Protein AF-A0A3N5KPA6-F1 (afdb_monomer)

Structure (mmCIF, N/CA/C/O backbone):
data_AF-A0A3N5KPA6-F1
#
_entry.id   AF-A0A3N5KPA6-F1
#
loop_
_atom_site.group_PDB
_atom_site.id
_atom_site.type_symbol
_atom_site.label_atom_id
_atom_site.label_alt_id
_atom_site.label_comp_id
_atom_site.label_asym_id
_atom_site.label_entity_id
_atom_site.label_seq_id
_atom_site.pdbx_PDB_ins_code
_atom_site.Cartn_x
_atom_site.Cartn_y
_atom_site.Cartn_z
_atom_site.occupancy
_atom_site.B_iso_or_equiv
_atom_site.auth_seq_id
_atom_site.auth_comp_id
_atom_site.auth_asym_id
_atom_site.auth_atom_id
_atom_site.pdbx_PDB_model_num
ATOM 1 N N . MET A 1 1 ? -0.197 -20.173 15.811 1.00 32.97 1 MET A N 1
ATOM 2 C CA . MET A 1 1 ? 0.545 -21.213 15.070 1.00 32.97 1 MET A CA 1
ATOM 3 C C . MET A 1 1 ? -0.010 -21.306 13.655 1.00 32.97 1 MET A C 1
ATOM 5 O O . MET A 1 1 ? -0.938 -22.062 13.409 1.00 32.97 1 MET A O 1
ATOM 9 N N . LEU A 1 2 ? 0.507 -20.471 12.752 1.00 34.31 2 LEU A N 1
ATOM 10 C CA . LEU A 1 2 ? 0.428 -20.675 11.304 1.00 34.31 2 LEU A CA 1
ATOM 11 C C . LEU A 1 2 ? 1.789 -21.247 10.889 1.00 34.31 2 LEU A C 1
ATOM 13 O O . LEU A 1 2 ? 2.631 -20.549 10.347 1.00 34.31 2 LEU A O 1
ATOM 17 N N . THR A 1 3 ? 2.061 -22.491 11.279 1.00 39.81 3 THR A N 1
ATOM 18 C CA . THR A 1 3 ? 3.267 -23.215 10.860 1.00 39.81 3 THR A CA 1
ATOM 19 C C . THR A 1 3 ? 2.900 -24.098 9.682 1.00 39.81 3 THR A C 1
ATOM 21 O O . THR A 1 3 ? 2.724 -25.297 9.833 1.00 39.81 3 THR A O 1
ATOM 24 N N . ASP A 1 4 ? 2.719 -23.443 8.545 1.00 43.84 4 ASP A N 1
ATOM 25 C CA . ASP A 1 4 ? 2.934 -23.967 7.203 1.00 43.84 4 ASP A CA 1
ATOM 26 C C . ASP A 1 4 ? 3.326 -22.725 6.408 1.00 43.84 4 ASP A C 1
ATOM 28 O O . ASP A 1 4 ? 2.516 -21.810 6.247 1.00 43.84 4 ASP A O 1
ATOM 32 N N . THR A 1 5 ? 4.599 -22.627 6.028 1.00 47.62 5 THR A N 1
ATOM 33 C CA . THR A 1 5 ? 5.135 -21.497 5.266 1.00 47.62 5 THR A CA 1
ATOM 34 C C . THR A 1 5 ? 4.236 -21.262 4.059 1.00 47.62 5 THR A C 1
ATOM 36 O O . THR A 1 5 ? 4.123 -22.119 3.179 1.00 47.62 5 THR A O 1
ATOM 39 N N . VAL A 1 6 ? 3.537 -20.123 4.028 1.00 53.69 6 VAL A N 1
ATOM 40 C CA . VAL A 1 6 ? 2.698 -19.775 2.882 1.00 53.69 6 VAL A CA 1
ATOM 41 C C . VAL A 1 6 ? 3.636 -19.600 1.700 1.00 53.69 6 VAL A C 1
ATOM 43 O O . VAL A 1 6 ? 4.321 -18.592 1.562 1.00 53.69 6 VAL A O 1
ATOM 46 N N . LYS A 1 7 ? 3.709 -20.629 0.857 1.00 64.12 7 LYS A N 1
ATOM 47 C CA . LYS A 1 7 ? 4.562 -20.617 -0.320 1.00 64.12 7 LYS A CA 1
ATOM 48 C C . LYS A 1 7 ? 3.899 -19.718 -1.354 1.00 64.12 7 LYS A C 1
ATOM 50 O O . LYS A 1 7 ? 2.965 -20.129 -2.044 1.00 64.12 7 LYS A O 1
ATOM 55 N N . TYR A 1 8 ? 4.336 -18.466 -1.417 1.00 73.81 8 TYR A N 1
ATOM 56 C CA . TYR A 1 8 ? 3.967 -17.585 -2.514 1.00 73.81 8 TYR A CA 1
ATOM 57 C C . TYR A 1 8 ? 4.436 -18.202 -3.831 1.00 73.81 8 TYR A C 1
ATOM 59 O O . TYR A 1 8 ? 5.482 -18.849 -3.898 1.00 73.81 8 TYR A O 1
ATOM 67 N N . ILE A 1 9 ? 3.656 -17.991 -4.886 1.00 83.62 9 ILE A N 1
ATOM 68 C CA . ILE A 1 9 ? 4.155 -18.154 -6.247 1.00 83.62 9 ILE A CA 1
ATOM 69 C C . ILE A 1 9 ? 4.666 -16.768 -6.651 1.00 83.62 9 ILE A C 1
ATOM 71 O O . ILE A 1 9 ? 3.843 -15.850 -6.727 1.00 83.62 9 ILE A O 1
ATOM 75 N N . PRO A 1 10 ? 5.982 -16.584 -6.863 1.00 89.88 10 PRO A N 1
ATOM 76 C CA . PRO A 1 10 ? 6.519 -15.310 -7.316 1.00 89.88 10 PRO A CA 1
ATOM 77 C C . PRO A 1 10 ? 5.870 -14.908 -8.633 1.00 89.88 10 PRO A C 1
ATOM 79 O O . PRO A 1 10 ? 5.703 -15.720 -9.547 1.00 89.88 10 PRO A O 1
ATOM 82 N N . VAL A 1 11 ? 5.474 -13.645 -8.719 1.00 92.19 11 VAL A N 1
ATOM 83 C CA . VAL A 1 11 ? 4.775 -13.097 -9.878 1.00 92.19 11 VAL A CA 1
ATOM 84 C C . VAL A 1 11 ? 5.442 -11.809 -10.330 1.00 92.19 11 VAL A C 1
ATOM 86 O O . VAL A 1 11 ? 5.868 -10.998 -9.516 1.00 92.19 11 VAL A O 1
ATOM 89 N N . ILE A 1 12 ? 5.505 -11.599 -11.642 1.00 93.44 12 ILE A N 1
ATOM 90 C CA . ILE A 1 12 ? 6.045 -10.375 -12.246 1.00 93.44 12 ILE A CA 1
ATOM 91 C C . ILE A 1 12 ? 4.885 -9.418 -12.540 1.00 93.44 12 ILE A C 1
ATOM 93 O O . ILE A 1 12 ? 3.888 -9.834 -13.134 1.00 93.44 12 ILE A O 1
ATOM 97 N N . GLY A 1 13 ? 4.966 -8.171 -12.082 1.00 94.38 13 GLY A N 1
ATOM 98 C CA . GLY A 1 13 ? 4.002 -7.122 -12.429 1.00 94.38 13 GLY A CA 1
ATOM 99 C C . GLY A 1 13 ? 4.424 -6.325 -13.657 1.00 94.38 13 GLY A C 1
ATOM 100 O O . GLY A 1 13 ? 5.548 -6.456 -14.135 1.00 94.38 13 GLY A O 1
ATOM 101 N N . GLU A 1 14 ? 3.521 -5.479 -14.149 1.00 94.62 14 GLU A N 1
ATOM 102 C CA . GLU A 1 14 ? 3.785 -4.632 -15.321 1.00 94.62 14 GLU A CA 1
ATOM 103 C C . GLU A 1 14 ? 4.872 -3.584 -15.047 1.00 94.62 14 GLU A C 1
ATOM 105 O O . GLU A 1 14 ? 5.686 -3.279 -15.914 1.00 94.62 14 GLU A O 1
ATOM 110 N N . THR A 1 15 ? 4.899 -3.022 -13.834 1.00 93.69 15 THR A N 1
ATOM 111 C CA . THR A 1 15 ? 5.893 -1.998 -13.466 1.00 93.69 15 THR A CA 1
ATOM 112 C C . THR A 1 15 ? 6.735 -2.370 -12.262 1.00 93.69 15 THR A C 1
ATOM 114 O O . THR A 1 15 ? 7.856 -1.882 -12.156 1.00 93.69 15 THR A O 1
ATOM 117 N N . TYR A 1 16 ? 6.237 -3.228 -11.371 1.00 96.31 16 TYR A N 1
ATOM 118 C CA . TYR A 1 16 ? 7.004 -3.673 -10.216 1.00 96.31 16 TYR A CA 1
ATOM 119 C C . TYR A 1 16 ? 6.667 -5.107 -9.808 1.00 96.31 16 TYR A C 1
ATOM 121 O O . TYR A 1 16 ? 5.566 -5.614 -10.038 1.00 96.31 16 TYR A O 1
ATOM 129 N N . THR A 1 17 ? 7.627 -5.738 -9.146 1.00 95.88 17 THR A N 1
ATOM 130 C CA . THR A 1 17 ? 7.459 -6.980 -8.400 1.00 95.88 17 THR A CA 1
ATOM 131 C C . THR A 1 17 ? 8.282 -6.900 -7.125 1.00 95.88 17 THR A C 1
ATOM 133 O O . THR A 1 17 ? 9.488 -6.686 -7.175 1.00 95.88 17 THR A O 1
ATOM 136 N N . LEU A 1 18 ? 7.639 -7.076 -5.972 1.00 96.00 18 LEU A N 1
ATOM 137 C CA . LEU A 1 18 ? 8.319 -7.049 -4.674 1.00 96.00 18 LEU A CA 1
ATOM 138 C C . LEU A 1 18 ? 9.178 -8.299 -4.433 1.00 96.00 18 LEU A C 1
ATOM 140 O O . LEU A 1 18 ? 9.935 -8.347 -3.471 1.00 96.00 18 LEU A O 1
ATOM 144 N N . PHE A 1 19 ? 9.082 -9.306 -5.305 1.00 94.50 19 PHE A N 1
ATOM 145 C CA . PHE A 1 19 ? 9.926 -10.497 -5.247 1.00 94.50 19 PHE A CA 1
ATOM 146 C C . PHE A 1 19 ? 11.341 -10.241 -5.790 1.00 94.50 19 PHE A C 1
ATOM 148 O O . PHE A 1 19 ? 12.275 -10.932 -5.389 1.00 94.50 19 PHE A O 1
ATOM 155 N N . GLY A 1 20 ? 11.516 -9.265 -6.693 1.00 91.06 20 GLY A N 1
ATOM 156 C CA . GLY A 1 20 ? 12.776 -9.084 -7.423 1.00 91.06 20 GLY A CA 1
ATOM 157 C C . GLY A 1 20 ? 13.184 -10.387 -8.122 1.00 91.06 20 GLY A C 1
ATOM 158 O O . GLY A 1 20 ? 12.359 -11.006 -8.794 1.00 91.06 20 GLY A O 1
ATOM 159 N N . ASP A 1 21 ? 14.420 -10.835 -7.887 1.00 87.69 21 ASP A N 1
ATOM 160 C CA . ASP A 1 21 ? 14.950 -12.124 -8.368 1.00 87.69 21 ASP A CA 1
ATOM 161 C C . ASP A 1 21 ? 14.787 -13.278 -7.348 1.00 87.69 21 ASP A C 1
ATOM 163 O O . ASP A 1 21 ? 15.352 -14.360 -7.514 1.00 87.69 21 ASP A O 1
ATOM 167 N N . SER A 1 22 ? 14.036 -13.057 -6.263 1.00 89.69 22 SER A N 1
ATOM 168 C CA . SER A 1 22 ? 13.840 -14.006 -5.162 1.00 89.69 22 SER A CA 1
ATOM 169 C C . SER A 1 22 ? 12.484 -14.721 -5.229 1.00 89.69 22 SER A C 1
ATOM 171 O O . SER A 1 22 ? 11.589 -14.384 -6.003 1.00 89.69 22 SER A O 1
ATOM 173 N N . VAL A 1 23 ? 12.312 -15.722 -4.363 1.00 89.12 23 VAL A N 1
ATOM 174 C CA . VAL A 1 23 ? 11.020 -16.380 -4.106 1.00 89.12 23 VAL A CA 1
ATOM 175 C C . VAL A 1 23 ? 10.226 -15.736 -2.963 1.00 89.12 23 VAL A C 1
ATOM 177 O O . VAL A 1 23 ? 9.081 -16.118 -2.726 1.00 89.12 23 VAL A O 1
ATOM 180 N N . SER A 1 24 ? 10.829 -14.775 -2.258 1.00 91.56 24 SER A N 1
ATOM 181 C CA . SER A 1 24 ? 10.253 -14.067 -1.110 1.00 91.56 24 SER A CA 1
ATOM 182 C C . SER A 1 24 ? 10.362 -12.550 -1.281 1.00 91.56 24 SER A C 1
ATOM 184 O O . SER A 1 24 ? 11.288 -12.055 -1.923 1.00 91.56 24 SER A O 1
ATOM 186 N N . THR A 1 25 ? 9.431 -11.826 -0.665 1.00 94.75 25 THR A N 1
ATOM 187 C CA . THR A 1 25 ? 9.396 -10.361 -0.547 1.00 94.75 25 THR A CA 1
ATOM 188 C C . THR A 1 25 ? 10.261 -9.825 0.600 1.00 94.75 25 THR A C 1
ATOM 190 O O . THR A 1 25 ? 10.409 -8.612 0.736 1.00 94.75 25 THR A O 1
ATOM 193 N N . ASP A 1 26 ? 10.888 -10.697 1.397 1.00 93.62 26 ASP A N 1
ATOM 194 C CA . ASP A 1 26 ? 11.666 -10.310 2.586 1.00 93.62 26 ASP A CA 1
ATOM 195 C C . ASP A 1 26 ? 12.781 -9.311 2.294 1.00 93.62 26 ASP A C 1
ATOM 197 O O . ASP A 1 26 ? 12.982 -8.369 3.056 1.00 93.62 26 ASP A O 1
ATOM 201 N N . ASN A 1 27 ? 13.513 -9.506 1.194 1.00 93.75 27 ASN A N 1
ATOM 202 C CA . ASN A 1 27 ? 14.610 -8.609 0.836 1.00 93.75 27 ASN A CA 1
ATOM 203 C C . ASN A 1 27 ? 14.091 -7.199 0.552 1.00 93.75 27 ASN A C 1
ATOM 205 O O . ASN A 1 27 ? 14.693 -6.236 1.010 1.00 93.75 27 ASN A O 1
ATOM 209 N N . TYR A 1 28 ? 12.946 -7.085 -0.128 1.00 95.75 28 TYR A N 1
ATOM 210 C CA . TYR A 1 28 ? 12.327 -5.793 -0.396 1.00 95.75 28 TYR A CA 1
ATOM 211 C C . TYR A 1 28 ? 11.977 -5.064 0.902 1.00 95.75 28 TYR A C 1
ATOM 213 O O . TYR A 1 28 ? 12.367 -3.915 1.099 1.00 95.75 28 TYR A O 1
ATOM 221 N N . TYR A 1 29 ? 11.265 -5.744 1.805 1.00 96.31 29 TYR A N 1
ATOM 222 C CA . TYR A 1 29 ? 10.840 -5.140 3.064 1.00 96.31 29 TYR A CA 1
ATOM 223 C C . TYR A 1 29 ? 12.005 -4.868 4.018 1.00 96.31 29 TYR A C 1
ATOM 225 O O . TYR A 1 29 ? 11.944 -3.880 4.741 1.00 96.31 29 TYR A O 1
ATOM 233 N N . ARG A 1 30 ? 13.074 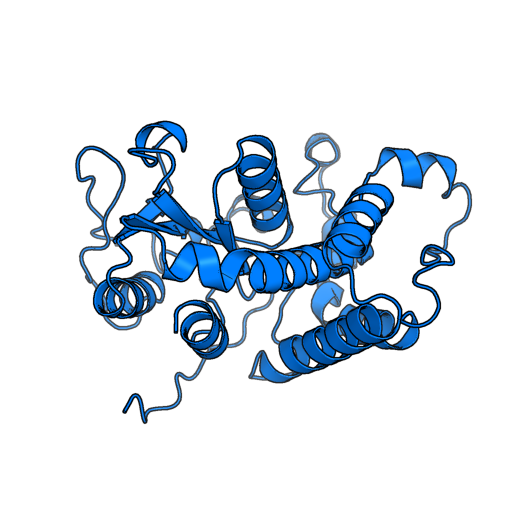-5.676 4.000 1.00 95.38 30 ARG A N 1
ATOM 234 C CA . ARG A 1 30 ? 14.294 -5.410 4.777 1.00 95.38 30 ARG A CA 1
ATOM 235 C C . ARG A 1 30 ? 14.973 -4.126 4.306 1.00 95.38 30 ARG A C 1
ATOM 237 O O . ARG A 1 30 ? 15.115 -3.212 5.106 1.00 95.38 30 ARG A O 1
ATOM 244 N N . THR A 1 31 ? 15.283 -4.014 3.012 1.00 95.19 31 THR A N 1
ATOM 245 C CA . THR A 1 31 ? 15.889 -2.795 2.448 1.00 95.19 31 THR A CA 1
ATOM 246 C C . THR A 1 31 ? 15.003 -1.572 2.703 1.00 95.19 31 THR A C 1
ATOM 248 O O . THR A 1 31 ? 15.490 -0.507 3.068 1.00 95.19 31 THR A O 1
ATOM 251 N N . LEU A 1 32 ? 13.679 -1.716 2.573 1.00 96.12 32 LEU A N 1
ATOM 252 C CA . LEU A 1 32 ? 12.738 -0.634 2.862 1.00 96.12 32 LEU A CA 1
ATOM 253 C C . LEU A 1 32 ? 12.779 -0.195 4.337 1.00 96.12 32 LEU A C 1
ATOM 255 O O . LEU A 1 32 ? 12.757 1.003 4.615 1.00 96.12 32 LEU A O 1
ATOM 259 N N . GLN A 1 33 ? 12.856 -1.145 5.273 1.00 95.69 33 GLN A N 1
ATOM 260 C CA . GLN A 1 33 ? 12.981 -0.870 6.707 1.00 95.69 33 GLN A CA 1
ATOM 261 C C . GLN A 1 33 ? 14.312 -0.198 7.045 1.00 95.69 33 GLN A C 1
ATOM 263 O O . GLN A 1 33 ? 14.314 0.757 7.818 1.00 95.69 33 GLN A O 1
ATOM 268 N N . ASP A 1 34 ? 15.411 -0.633 6.430 1.00 95.44 34 ASP A N 1
ATOM 269 C CA . ASP A 1 34 ? 16.729 -0.023 6.617 1.00 95.44 34 ASP A CA 1
ATOM 270 C C . ASP A 1 34 ? 16.708 1.456 6.193 1.00 95.44 34 ASP A C 1
ATOM 272 O O . ASP A 1 34 ? 17.140 2.326 6.951 1.00 95.44 34 ASP A O 1
ATOM 276 N N . ILE A 1 35 ? 16.088 1.775 5.049 1.00 95.00 35 ILE A N 1
ATOM 277 C CA . ILE A 1 35 ? 15.911 3.168 4.605 1.00 95.00 35 ILE A CA 1
ATOM 278 C C . ILE A 1 35 ? 15.059 3.962 5.598 1.00 95.00 35 ILE A C 1
ATOM 280 O O . ILE A 1 35 ? 15.400 5.093 5.940 1.00 95.00 35 ILE A O 1
ATOM 284 N N . VAL A 1 36 ? 13.946 3.400 6.073 1.00 95.75 36 VAL A N 1
ATOM 285 C CA . VAL A 1 36 ? 13.077 4.081 7.044 1.00 95.75 36 VAL A CA 1
ATOM 286 C C . VAL A 1 36 ? 13.821 4.372 8.351 1.00 95.75 36 VAL A C 1
ATOM 288 O O . VAL A 1 36 ? 13.675 5.468 8.893 1.00 95.75 36 VAL A O 1
ATOM 291 N N . LEU A 1 37 ? 14.660 3.450 8.831 1.00 95.44 37 LEU A N 1
ATOM 292 C CA . LEU A 1 37 ? 15.508 3.674 10.004 1.00 95.44 37 LEU A CA 1
ATOM 293 C C . LEU A 1 37 ? 16.518 4.801 9.765 1.00 95.44 37 LEU A C 1
ATOM 295 O O . LEU A 1 37 ? 16.683 5.658 10.632 1.00 95.44 37 LEU A O 1
ATOM 299 N N . LEU A 1 38 ? 17.154 4.844 8.591 1.00 94.69 38 LEU A N 1
ATOM 300 C CA . LEU A 1 38 ? 18.058 5.934 8.214 1.00 94.69 38 LEU A CA 1
ATOM 301 C C . LEU A 1 38 ? 17.336 7.291 8.207 1.00 94.69 38 LEU A C 1
ATOM 303 O O . LEU A 1 38 ? 17.851 8.253 8.773 1.00 94.69 38 LEU A O 1
ATOM 307 N N . LEU A 1 39 ? 16.123 7.358 7.648 1.00 93.38 39 LEU A N 1
ATOM 308 C CA . LEU A 1 39 ? 15.296 8.571 7.667 1.00 93.38 39 LEU A CA 1
ATOM 309 C C . LEU A 1 39 ? 14.972 9.022 9.094 1.00 93.38 39 LEU A C 1
ATOM 311 O O . LEU A 1 39 ? 15.137 10.193 9.430 1.00 93.38 39 LEU A O 1
ATOM 315 N N . MET A 1 40 ? 14.527 8.100 9.947 1.00 92.94 40 MET A N 1
ATOM 316 C CA . MET A 1 40 ? 14.167 8.413 11.332 1.00 92.94 40 MET A CA 1
ATOM 317 C C . MET A 1 40 ? 15.378 8.819 12.186 1.00 92.94 40 MET A C 1
ATOM 319 O O . MET A 1 40 ? 15.221 9.617 13.108 1.00 92.94 40 MET A O 1
ATOM 323 N N . ASN A 1 41 ? 16.571 8.300 11.879 1.00 93.50 41 ASN A N 1
ATOM 324 C CA . ASN A 1 41 ? 17.817 8.697 12.537 1.00 93.50 41 ASN A CA 1
ATOM 325 C C . ASN A 1 41 ? 18.283 10.097 12.113 1.00 93.50 41 ASN A C 1
ATOM 327 O O . ASN A 1 41 ? 18.805 10.831 12.950 1.00 93.50 41 ASN A O 1
ATOM 331 N N . ASP A 1 42 ? 18.101 10.466 10.841 1.00 90.94 42 ASP A N 1
ATOM 332 C CA . ASP A 1 42 ? 18.400 11.811 10.332 1.00 90.94 42 ASP A CA 1
ATOM 333 C C . ASP A 1 42 ? 17.454 12.862 10.931 1.00 90.94 42 ASP A C 1
ATOM 335 O O . ASP A 1 42 ? 17.886 13.880 11.476 1.00 90.94 42 ASP A O 1
ATOM 339 N N . ASN A 1 43 ? 16.149 12.580 10.904 1.00 91.38 43 ASN A N 1
ATOM 340 C CA . ASN A 1 43 ? 15.144 13.414 11.545 1.00 91.38 43 ASN A CA 1
ATOM 341 C C . ASN A 1 43 ? 14.012 12.548 12.127 1.00 91.38 43 ASN A C 1
ATOM 343 O O . ASN A 1 43 ? 13.292 11.897 11.365 1.00 91.38 43 ASN A O 1
ATOM 347 N N . PRO A 1 44 ? 13.793 12.562 13.456 1.00 93.56 44 PRO A N 1
ATOM 348 C CA . PRO A 1 44 ? 12.764 11.741 14.090 1.00 93.56 44 PRO A CA 1
ATOM 349 C C . PRO A 1 44 ? 11.328 12.218 13.804 1.00 93.56 44 PRO A C 1
ATOM 351 O O . PRO A 1 44 ? 10.378 11.489 14.095 1.00 93.56 44 PRO A O 1
ATOM 354 N N . ASP A 1 45 ? 11.128 13.416 13.238 1.00 94.94 45 ASP A N 1
ATOM 355 C CA . ASP A 1 45 ? 9.805 13.889 12.823 1.00 94.94 45 ASP A CA 1
ATOM 356 C C . ASP A 1 45 ? 9.333 13.161 11.550 1.00 94.94 45 ASP A C 1
ATOM 358 O O . ASP A 1 45 ? 9.605 13.556 10.414 1.00 94.94 45 ASP A O 1
ATOM 362 N N . ILE A 1 46 ? 8.545 12.101 11.737 1.00 95.19 46 ILE A N 1
ATOM 363 C CA . ILE A 1 46 ? 7.930 11.327 10.647 1.00 95.19 46 ILE A CA 1
ATOM 364 C C . ILE A 1 46 ? 7.103 12.224 9.708 1.00 95.19 46 ILE A C 1
ATOM 366 O O . ILE A 1 46 ? 7.082 12.014 8.490 1.00 95.19 46 ILE A O 1
ATOM 370 N N . MET A 1 47 ? 6.436 13.255 10.238 1.00 95.19 47 MET A N 1
ATOM 371 C CA . MET A 1 47 ? 5.605 14.150 9.433 1.00 95.19 47 MET A CA 1
ATOM 372 C C . MET A 1 47 ? 6.435 15.053 8.524 1.00 95.19 47 MET A C 1
ATOM 374 O O . MET A 1 47 ? 5.963 15.399 7.434 1.00 95.19 47 MET A O 1
ATOM 378 N N . TYR A 1 48 ? 7.652 15.421 8.930 1.00 93.62 48 TYR A N 1
ATOM 379 C CA . TYR A 1 48 ? 8.607 16.115 8.066 1.00 93.62 48 TYR A CA 1
ATOM 380 C C . TYR A 1 48 ? 8.922 15.264 6.828 1.00 93.62 48 TYR A C 1
ATOM 382 O O . TYR A 1 48 ? 8.711 15.718 5.697 1.00 93.62 48 TYR A O 1
ATOM 390 N N . HIS A 1 49 ? 9.285 13.992 7.027 1.00 93.44 49 HIS A N 1
ATOM 391 C CA . HIS A 1 49 ? 9.591 13.069 5.929 1.00 93.44 49 HIS A CA 1
ATOM 392 C C . HIS A 1 49 ? 8.400 12.833 5.006 1.00 93.44 49 HIS A C 1
ATOM 394 O O . HIS A 1 49 ? 8.524 12.965 3.790 1.00 93.44 49 HIS A O 1
ATOM 400 N N . ILE A 1 50 ? 7.211 12.568 5.558 1.00 94.94 50 ILE A N 1
ATOM 401 C CA . ILE A 1 50 ? 5.992 12.384 4.755 1.00 94.94 50 ILE A CA 1
ATOM 402 C C . ILE A 1 50 ? 5.719 13.620 3.883 1.00 94.94 50 ILE A C 1
ATOM 404 O O . ILE A 1 50 ? 5.407 13.489 2.694 1.00 9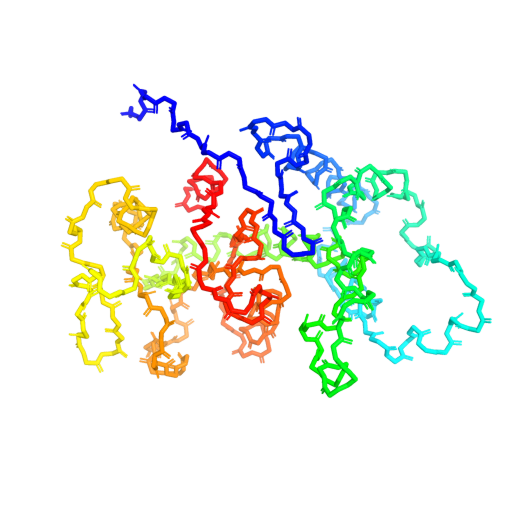4.94 50 ILE A O 1
ATOM 408 N N . LYS A 1 51 ? 5.838 14.837 4.431 1.00 92.81 51 LYS A N 1
ATOM 409 C CA . LYS A 1 51 ? 5.607 16.080 3.670 1.00 92.81 51 LYS A CA 1
ATOM 410 C C . LYS A 1 51 ? 6.611 16.247 2.529 1.00 92.81 51 LYS A C 1
ATOM 412 O O . LYS A 1 51 ? 6.199 16.593 1.417 1.00 92.81 51 LYS A O 1
ATOM 417 N N . ASN A 1 52 ? 7.884 15.962 2.776 1.00 89.44 52 ASN A N 1
ATOM 418 C CA . ASN A 1 52 ? 8.940 16.070 1.775 1.00 89.44 52 ASN A CA 1
ATOM 419 C C . ASN A 1 52 ? 8.811 15.003 0.677 1.00 89.44 52 ASN A C 1
ATOM 421 O O . ASN A 1 52 ? 8.777 15.348 -0.507 1.00 89.44 52 ASN A O 1
ATOM 425 N N . LEU A 1 53 ? 8.587 13.732 1.023 1.00 91.25 53 LEU A N 1
ATOM 426 C CA . LEU A 1 53 ? 8.305 12.667 0.046 1.00 91.25 53 LEU A CA 1
ATOM 427 C C . LEU A 1 53 ? 7.109 13.024 -0.855 1.00 91.25 53 LEU A C 1
ATOM 429 O O . LEU A 1 53 ? 7.132 12.846 -2.081 1.00 91.25 53 LEU A O 1
ATOM 433 N N . ARG A 1 54 ? 6.057 13.614 -0.275 1.00 91.88 54 ARG A N 1
ATOM 434 C CA . ARG A 1 54 ? 4.889 14.106 -1.023 1.00 91.88 54 ARG A CA 1
ATOM 435 C C . ARG A 1 54 ? 5.204 15.276 -1.943 1.00 91.88 54 ARG A C 1
ATOM 437 O O . ARG A 1 54 ? 4.574 15.387 -2.996 1.00 91.88 54 ARG A O 1
ATOM 444 N N . LEU A 1 55 ? 6.122 16.156 -1.559 1.00 87.38 55 LEU A N 1
ATOM 445 C CA . LEU A 1 55 ? 6.567 17.271 -2.388 1.00 87.38 55 LEU A CA 1
ATOM 446 C C . LEU A 1 55 ? 7.356 16.761 -3.601 1.00 87.38 55 LEU A C 1
ATOM 448 O O . LEU A 1 55 ? 7.023 17.113 -4.735 1.00 87.38 55 LEU A O 1
ATOM 452 N N . HIS A 1 56 ? 8.324 15.874 -3.371 1.00 83.44 56 HIS A N 1
ATOM 453 C CA . HIS A 1 56 ? 9.245 15.375 -4.396 1.00 83.44 56 HIS A CA 1
ATOM 454 C C . HIS A 1 56 ? 8.638 14.330 -5.336 1.00 83.44 56 HIS A C 1
ATOM 456 O O . HIS A 1 56 ? 9.084 14.166 -6.469 1.00 83.44 56 HIS A O 1
ATOM 462 N N . SER A 1 57 ? 7.550 13.682 -4.930 1.00 85.56 57 SER A N 1
ATOM 463 C CA . SER A 1 57 ? 6.799 12.772 -5.800 1.00 85.56 57 SER A CA 1
ATOM 464 C C . SER A 1 57 ? 5.813 13.473 -6.755 1.00 85.56 57 SER A C 1
ATOM 466 O O . SER A 1 57 ? 5.121 12.787 -7.511 1.00 85.56 57 SER A O 1
ATOM 468 N N . LYS A 1 58 ? 5.715 14.816 -6.772 1.00 80.88 58 LYS A N 1
ATOM 469 C CA . LYS A 1 58 ? 4.844 15.563 -7.708 1.00 80.88 58 LYS A CA 1
ATOM 470 C C . LYS A 1 58 ? 5.488 15.731 -9.088 1.00 80.88 58 LYS A C 1
ATOM 472 O O . LYS A 1 58 ? 6.540 16.345 -9.225 1.00 80.88 58 LYS A O 1
ATOM 477 N N . ALA A 1 59 ? 4.769 15.339 -10.140 1.00 65.00 59 ALA A N 1
ATOM 478 C CA . ALA A 1 59 ? 5.234 15.439 -11.528 1.00 65.00 59 ALA A CA 1
ATOM 479 C C . ALA A 1 59 ? 5.576 16.874 -12.008 1.00 65.00 59 ALA A C 1
ATOM 481 O O . ALA A 1 59 ? 6.404 17.041 -12.900 1.00 65.00 59 ALA A O 1
ATOM 482 N N . SER A 1 60 ? 4.965 17.927 -11.447 1.00 60.59 60 SER A N 1
ATOM 483 C CA . SER A 1 60 ? 5.236 19.325 -11.839 1.00 60.59 60 SER A CA 1
ATOM 484 C C . SER A 1 60 ? 6.555 19.875 -11.289 1.00 60.59 60 SER A C 1
ATOM 486 O O . SER A 1 60 ? 7.217 20.651 -11.975 1.00 60.59 60 SER A O 1
ATOM 488 N N . PHE A 1 61 ? 6.954 19.451 -10.088 1.00 54.25 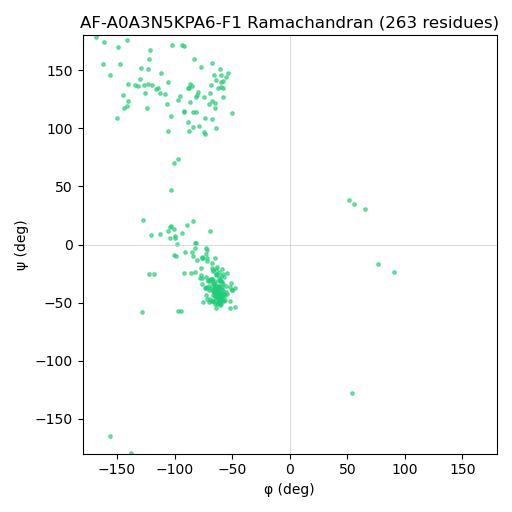61 PHE A N 1
ATOM 489 C CA . PHE A 1 61 ? 8.276 19.744 -9.528 1.00 54.25 61 PHE A CA 1
ATOM 490 C C . PHE A 1 61 ? 9.371 19.130 -10.416 1.00 54.25 61 PHE A C 1
ATOM 492 O O . PHE A 1 61 ? 10.370 19.762 -10.743 1.00 54.25 61 PHE A O 1
ATOM 499 N N . ILE A 1 62 ? 9.084 17.935 -10.927 1.00 52.50 62 ILE A N 1
ATOM 500 C CA . ILE A 1 62 ? 9.960 17.133 -11.778 1.00 52.50 62 ILE A CA 1
ATOM 501 C C . ILE A 1 62 ? 10.084 17.749 -13.182 1.00 52.50 62 ILE A C 1
ATOM 503 O O . ILE A 1 62 ? 11.189 17.966 -13.656 1.00 52.50 62 ILE A O 1
ATOM 507 N N . ARG A 1 63 ? 8.998 18.163 -13.852 1.00 52.12 63 ARG A N 1
ATOM 508 C CA . ARG A 1 63 ? 9.118 18.808 -15.185 1.00 52.12 63 ARG A CA 1
ATOM 509 C C . ARG A 1 63 ? 10.001 20.065 -15.194 1.00 52.12 63 ARG A C 1
ATOM 511 O O . ARG A 1 63 ? 10.600 20.356 -16.222 1.00 52.12 63 ARG A O 1
ATOM 518 N N . LYS A 1 64 ? 10.098 20.793 -14.073 1.00 50.44 64 LYS A N 1
ATOM 519 C CA . LYS A 1 64 ? 11.016 21.938 -13.922 1.00 50.44 64 LYS A CA 1
ATOM 520 C C . LYS A 1 64 ? 12.478 21.526 -13.711 1.00 50.44 64 LYS A C 1
ATOM 522 O O . LYS A 1 64 ? 13.366 22.275 -14.096 1.00 50.44 64 LYS A O 1
ATOM 527 N N . MET A 1 65 ? 12.719 20.360 -13.119 1.00 45.34 65 MET A N 1
ATOM 528 C CA . MET A 1 65 ? 14.051 19.859 -12.766 1.00 45.34 65 MET A CA 1
ATOM 529 C C . MET A 1 65 ? 14.667 18.982 -13.881 1.00 45.34 65 MET A C 1
ATOM 531 O O . MET A 1 65 ? 15.882 18.921 -14.027 1.00 45.34 65 MET A O 1
ATOM 535 N N . PHE A 1 66 ? 13.839 18.372 -14.739 1.00 47.31 66 PHE A N 1
ATOM 536 C CA . PHE A 1 66 ? 14.231 17.347 -15.720 1.00 47.31 66 PHE A CA 1
ATOM 537 C C . PHE A 1 66 ? 14.331 17.843 -17.175 1.00 47.31 66 PHE A C 1
ATOM 539 O O . PHE A 1 66 ? 13.911 17.164 -18.112 1.00 47.31 66 PHE A O 1
ATOM 546 N N . SER A 1 67 ? 14.984 18.989 -17.397 1.00 47.94 67 SER A N 1
ATOM 547 C CA . SER A 1 67 ? 15.631 19.251 -18.697 1.00 47.94 67 SER A CA 1
ATOM 548 C C . SER A 1 67 ? 16.908 18.409 -18.898 1.00 47.94 67 SER A C 1
ATOM 550 O O . SER A 1 67 ? 17.512 18.447 -19.968 1.00 47.94 67 SER A O 1
ATOM 552 N N . LYS A 1 68 ? 17.311 17.606 -17.899 1.00 37.72 68 LYS A N 1
ATOM 553 C CA . LYS A 1 68 ? 18.452 16.681 -17.950 1.00 37.72 68 LYS A CA 1
ATOM 554 C C . LYS A 1 68 ? 18.010 15.243 -17.635 1.00 37.72 68 LYS A C 1
ATOM 556 O O . LYS A 1 68 ? 17.188 15.000 -16.762 1.00 37.72 68 LYS A O 1
ATOM 561 N N . LYS A 1 69 ? 18.553 14.292 -18.398 1.00 41.25 69 LYS A N 1
ATOM 562 C CA . LYS A 1 69 ? 18.162 12.872 -18.536 1.00 41.25 69 LYS A CA 1
ATOM 563 C C . LYS A 1 69 ? 18.420 11.953 -17.322 1.00 41.25 69 LYS A C 1
ATOM 565 O O . LYS A 1 69 ? 18.299 10.741 -17.476 1.00 41.25 69 LYS A O 1
ATOM 570 N N . HIS A 1 70 ? 18.755 12.472 -16.142 1.00 48.81 70 HIS A N 1
ATOM 571 C CA . HIS A 1 70 ? 19.121 11.649 -14.983 1.00 48.81 70 HIS A CA 1
ATOM 572 C C . HIS A 1 70 ? 18.429 12.137 -13.713 1.00 48.81 70 HIS A C 1
ATOM 574 O O . HIS A 1 70 ? 18.297 13.336 -13.491 1.00 48.81 70 HIS A O 1
ATOM 580 N N . TYR A 1 71 ? 17.936 11.184 -12.922 1.00 55.38 71 TYR A N 1
ATOM 581 C CA . TYR A 1 71 ? 17.276 11.434 -11.648 1.00 55.38 71 TYR A CA 1
ATOM 582 C C . TYR A 1 71 ? 18.307 11.674 -10.544 1.00 55.38 71 TYR A C 1
ATOM 584 O O . TYR A 1 71 ? 19.215 10.866 -10.352 1.00 55.38 71 TYR A O 1
ATOM 592 N N . GLU A 1 72 ? 18.131 12.771 -9.813 1.00 58.31 72 GLU A N 1
ATOM 593 C CA . GLU A 1 72 ? 18.831 13.057 -8.564 1.00 58.31 72 GLU A CA 1
ATOM 594 C C . GLU A 1 72 ? 17.798 13.104 -7.439 1.00 58.31 72 GLU A C 1
ATOM 596 O O . GLU A 1 72 ? 16.726 13.704 -7.599 1.00 58.31 72 GLU A O 1
ATOM 601 N N . LEU A 1 73 ? 18.103 12.431 -6.325 1.00 62.41 73 LEU A N 1
ATOM 602 C CA . LEU A 1 73 ? 17.323 12.581 -5.105 1.00 62.41 73 LEU A CA 1
ATOM 603 C C . LEU A 1 73 ? 17.389 14.046 -4.661 1.00 62.41 73 LEU A C 1
ATOM 605 O O . LEU A 1 73 ? 18.358 14.747 -4.965 1.00 62.41 73 LEU A O 1
ATOM 609 N N . PRO A 1 74 ? 16.356 14.549 -3.973 1.00 66.31 74 PRO A N 1
ATOM 610 C CA . PRO A 1 74 ? 16.469 15.841 -3.314 1.00 66.31 74 PRO A CA 1
ATOM 611 C C . PRO A 1 74 ? 17.698 15.842 -2.396 1.00 66.31 74 PRO A C 1
ATOM 613 O O . PRO A 1 74 ? 17.987 14.790 -1.828 1.00 66.31 74 PRO A O 1
ATOM 616 N N . PRO A 1 75 ? 18.387 16.982 -2.207 1.00 69.31 75 PRO A N 1
ATOM 617 C CA . PRO A 1 75 ? 19.584 17.045 -1.364 1.00 69.31 75 PRO A CA 1
ATOM 618 C C . PRO A 1 75 ? 19.382 16.417 0.022 1.00 69.31 75 PRO A C 1
ATOM 620 O O . PRO A 1 75 ? 20.232 15.662 0.483 1.00 69.31 75 PRO A O 1
ATOM 623 N N . ASP A 1 76 ? 18.206 16.635 0.616 1.00 70.06 76 ASP A N 1
ATOM 624 C CA . ASP A 1 76 ? 17.804 16.100 1.923 1.00 70.06 76 ASP A CA 1
ATOM 625 C C . ASP A 1 76 ? 17.672 14.563 1.954 1.00 70.06 76 ASP A C 1
ATOM 627 O O . ASP A 1 76 ? 17.553 13.988 3.022 1.00 70.06 76 ASP A O 1
ATOM 631 N N . TYR A 1 77 ? 17.688 13.879 0.807 1.00 74.88 77 TYR A N 1
ATOM 632 C CA . TYR A 1 77 ? 17.622 12.415 0.689 1.00 74.88 77 TYR A CA 1
ATOM 633 C C . TYR A 1 77 ? 18.841 11.821 -0.020 1.00 74.88 77 TYR A C 1
ATOM 635 O O . TYR A 1 77 ? 18.859 10.632 -0.329 1.00 74.88 77 TYR A O 1
ATOM 643 N N . GLU A 1 78 ? 19.872 12.621 -0.290 1.00 78.38 78 GLU A N 1
ATOM 644 C CA . GLU A 1 78 ? 21.073 12.142 -0.975 1.00 78.38 78 GLU A CA 1
ATOM 645 C C . GLU A 1 78 ? 21.781 11.040 -0.177 1.00 78.38 78 GLU A C 1
ATOM 647 O O . GLU A 1 78 ? 22.344 10.109 -0.751 1.00 78.38 78 GLU A O 1
ATOM 652 N N . PHE A 1 79 ? 21.684 11.105 1.152 1.00 81.38 79 PHE A N 1
ATOM 653 C CA . PHE A 1 79 ? 22.288 10.134 2.055 1.00 81.38 79 PHE A CA 1
ATOM 654 C C . PHE A 1 79 ? 21.676 8.728 1.959 1.00 81.38 79 PHE A C 1
ATOM 656 O O . PHE A 1 79 ? 22.366 7.777 2.298 1.00 81.38 79 PHE A O 1
ATOM 663 N N . ILE A 1 80 ? 20.437 8.591 1.460 1.00 82.56 80 ILE A N 1
ATOM 664 C CA . ILE A 1 80 ? 19.776 7.291 1.220 1.00 82.56 80 ILE A CA 1
ATOM 665 C C . ILE A 1 80 ? 19.814 6.862 -0.254 1.00 82.56 80 ILE A C 1
ATOM 667 O O . ILE A 1 80 ? 19.050 5.994 -0.693 1.00 82.56 80 ILE A O 1
ATOM 671 N N . ARG A 1 81 ? 20.640 7.524 -1.079 1.00 82.50 81 ARG A N 1
ATOM 672 C CA . ARG A 1 81 ? 20.696 7.243 -2.517 1.00 82.50 81 ARG A CA 1
ATOM 673 C C . ARG A 1 81 ? 21.069 5.802 -2.792 1.00 82.50 81 ARG A C 1
ATOM 675 O O . ARG A 1 81 ? 20.464 5.192 -3.669 1.00 82.50 81 ARG A O 1
ATOM 682 N N . HIS A 1 82 ? 22.067 5.286 -2.088 1.00 84.38 82 HIS A N 1
ATOM 683 C CA . HIS A 1 82 ? 22.586 3.952 -2.345 1.00 84.38 82 HIS A CA 1
ATOM 684 C C . HIS A 1 82 ? 21.505 2.887 -2.134 1.00 84.38 82 HIS A C 1
ATOM 686 O O . HIS A 1 82 ? 21.271 2.054 -3.003 1.00 84.38 82 HIS A O 1
ATOM 692 N N . GLU A 1 83 ? 20.762 3.003 -1.044 1.00 86.81 83 GLU A N 1
ATOM 693 C CA . GLU A 1 83 ? 19.699 2.091 -0.650 1.00 86.81 83 GLU A CA 1
ATOM 694 C C . GLU A 1 83 ? 18.490 2.195 -1.596 1.00 86.81 83 GLU A C 1
ATOM 696 O O . GLU A 1 83 ? 17.883 1.189 -1.965 1.00 86.81 83 GLU A O 1
ATOM 701 N N . ILE A 1 84 ? 18.153 3.400 -2.076 1.00 84.81 84 ILE A N 1
ATOM 702 C CA . ILE A 1 84 ? 17.120 3.568 -3.113 1.00 84.81 84 ILE A CA 1
ATOM 703 C C . ILE A 1 84 ? 17.551 2.935 -4.447 1.00 84.81 84 ILE A C 1
ATOM 705 O O . ILE A 1 84 ? 16.703 2.404 -5.169 1.00 84.81 84 ILE A O 1
ATOM 709 N N . GLU A 1 85 ? 18.840 2.967 -4.795 1.00 85.75 85 GLU A N 1
ATOM 710 C CA . GLU A 1 85 ? 19.351 2.288 -5.992 1.00 85.75 85 GLU A CA 1
ATOM 711 C C . GLU A 1 85 ? 19.186 0.763 -5.896 1.00 85.75 85 GLU A C 1
ATOM 713 O O . GLU A 1 85 ? 18.833 0.135 -6.897 1.00 85.75 85 GLU A O 1
ATOM 718 N N . GLU A 1 86 ? 19.336 0.165 -4.709 1.00 88.38 86 GLU A N 1
ATOM 719 C CA . GLU A 1 86 ? 19.077 -1.269 -4.500 1.00 88.38 86 GLU A CA 1
ATOM 720 C C . GLU A 1 86 ? 17.618 -1.643 -4.802 1.00 88.38 86 GLU A C 1
ATOM 722 O O . GLU A 1 86 ? 17.337 -2.698 -5.387 1.00 88.38 86 GLU A O 1
ATOM 727 N N . LEU A 1 87 ? 16.679 -0.741 -4.488 1.00 90.25 87 LEU A N 1
ATOM 728 C CA . LEU A 1 87 ? 15.258 -0.960 -4.749 1.00 90.25 87 LEU A CA 1
ATOM 729 C C . LEU A 1 87 ? 14.905 -0.996 -6.249 1.00 90.25 87 LEU A C 1
ATOM 731 O O . LEU A 1 87 ? 13.831 -1.492 -6.604 1.00 90.25 87 LEU A O 1
ATOM 735 N N . LYS A 1 88 ? 15.778 -0.523 -7.151 1.00 88.56 88 LYS A N 1
ATOM 736 C CA . LYS A 1 88 ? 15.502 -0.508 -8.602 1.00 88.56 88 LYS A CA 1
ATOM 737 C C . LYS A 1 88 ? 15.332 -1.893 -9.210 1.00 88.56 88 LYS A C 1
ATOM 739 O O . LYS A 1 88 ? 14.652 -2.049 -10.224 1.00 88.56 88 LYS A O 1
ATOM 744 N N . THR A 1 89 ? 15.924 -2.914 -8.597 1.00 90.31 89 THR A N 1
ATOM 745 C CA . THR A 1 89 ? 15.761 -4.311 -9.029 1.00 90.31 89 THR A CA 1
ATOM 746 C C . THR A 1 89 ? 14.286 -4.736 -9.020 1.00 90.31 89 THR A C 1
ATOM 748 O O . THR A 1 89 ? 13.825 -5.422 -9.931 1.00 90.31 89 THR A O 1
ATOM 751 N N . PHE A 1 90 ? 13.498 -4.221 -8.073 1.00 92.00 90 PHE A N 1
ATOM 752 C CA . PHE A 1 90 ? 12.073 -4.527 -7.907 1.00 92.00 90 PHE A CA 1
ATOM 753 C C . PHE A 1 90 ? 11.155 -3.746 -8.861 1.00 92.00 90 PHE A C 1
ATOM 755 O O . PHE A 1 90 ? 9.979 -4.084 -9.014 1.00 92.00 90 PHE A O 1
ATOM 762 N N . THR A 1 91 ? 11.671 -2.710 -9.526 1.00 91.44 91 THR A N 1
ATOM 763 C CA . THR A 1 91 ? 10.953 -1.880 -10.510 1.00 91.44 91 THR A CA 1
ATOM 764 C C . THR A 1 91 ? 11.491 -2.047 -11.933 1.00 91.44 91 THR A C 1
ATOM 766 O O . THR A 1 91 ? 11.037 -1.363 -12.850 1.00 91.44 91 THR A O 1
ATOM 769 N N . ALA A 1 92 ? 12.381 -3.020 -12.166 1.00 86.06 92 ALA A N 1
ATOM 770 C CA . ALA A 1 92 ? 12.964 -3.311 -13.476 1.00 86.06 92 ALA A CA 1
ATOM 771 C C . ALA A 1 92 ? 11.952 -3.402 -14.651 1.00 86.06 92 ALA A C 1
ATOM 773 O O . ALA A 1 92 ? 12.275 -2.899 -15.737 1.00 86.06 92 ALA A O 1
ATOM 774 N N . PRO A 1 93 ? 10.725 -3.956 -14.486 1.00 89.44 93 PRO A N 1
ATOM 775 C CA . PRO A 1 93 ? 9.734 -4.025 -15.568 1.00 89.44 93 PRO A CA 1
ATOM 776 C C . PRO A 1 93 ? 9.277 -2.663 -16.118 1.00 89.44 93 PRO A C 1
ATOM 778 O O . PRO A 1 93 ? 8.867 -2.567 -17.277 1.00 89.44 93 PRO A O 1
ATOM 781 N N . ILE A 1 94 ? 9.396 -1.580 -15.343 1.00 88.31 94 ILE A N 1
ATOM 782 C CA . ILE A 1 94 ? 8.836 -0.267 -15.693 1.00 88.31 94 ILE A CA 1
ATOM 783 C C . ILE A 1 94 ? 9.383 0.314 -17.004 1.00 88.31 94 ILE A C 1
ATOM 785 O O . ILE A 1 94 ? 8.678 1.013 -17.737 1.00 88.31 94 ILE A O 1
ATOM 789 N N . LYS A 1 95 ? 10.640 -0.003 -17.340 1.00 84.06 95 LYS A N 1
ATOM 790 C CA . LYS A 1 95 ? 11.267 0.413 -18.603 1.00 84.06 95 LYS A CA 1
ATOM 791 C C . LYS A 1 95 ? 10.573 -0.220 -19.808 1.00 84.06 95 LYS A C 1
ATOM 793 O O . LYS A 1 95 ? 10.551 0.390 -20.875 1.00 84.06 95 LYS A O 1
ATOM 798 N N . GLY A 1 96 ? 10.036 -1.431 -19.651 1.00 85.88 96 GLY A N 1
ATOM 799 C CA . GLY A 1 96 ? 9.209 -2.101 -20.652 1.00 85.88 96 GLY A CA 1
ATOM 800 C C . GLY A 1 96 ? 7.848 -1.423 -20.790 1.00 85.88 96 GLY A C 1
ATOM 801 O O . GLY A 1 96 ? 7.486 -1.026 -21.895 1.00 85.88 96 GLY A O 1
ATOM 802 N N . HIS A 1 97 ? 7.167 -1.186 -19.665 1.00 88.06 97 HIS A N 1
ATOM 803 C CA . HIS A 1 97 ? 5.857 -0.520 -19.612 1.00 88.06 97 HIS A CA 1
ATOM 804 C C . HIS A 1 97 ? 5.833 0.819 -20.358 1.00 88.06 97 HIS A C 1
ATOM 806 O O . HIS A 1 97 ? 4.977 1.055 -21.205 1.00 88.06 97 HIS A O 1
ATOM 812 N N . PHE A 1 98 ? 6.809 1.702 -20.124 1.00 86.19 98 PHE A N 1
ATOM 813 C CA . PHE A 1 98 ? 6.831 3.004 -20.806 1.00 86.19 98 PHE A CA 1
ATOM 814 C C . PHE A 1 98 ? 7.086 2.924 -22.316 1.00 86.19 98 PHE A C 1
ATOM 816 O O . PHE A 1 98 ? 6.749 3.872 -23.023 1.00 86.19 98 PHE A O 1
ATOM 823 N N . LYS A 1 99 ? 7.662 1.826 -22.823 1.00 86.25 99 LYS A N 1
ATOM 824 C CA . LYS A 1 99 ? 7.834 1.610 -24.269 1.00 86.25 99 LYS A CA 1
ATOM 825 C C . LYS A 1 99 ? 6.536 1.168 -24.941 1.00 86.25 99 LYS A C 1
ATOM 827 O O . LYS A 1 99 ? 6.356 1.434 -26.124 1.00 86.25 99 LYS A O 1
ATOM 832 N N . THR A 1 100 ? 5.659 0.485 -24.209 1.00 86.81 100 THR A N 1
ATOM 833 C CA . THR A 1 100 ? 4.399 -0.075 -24.720 1.00 86.81 100 THR A CA 1
ATOM 834 C C . THR A 1 100 ? 3.181 0.785 -24.372 1.00 86.81 100 THR A C 1
ATOM 836 O O . THR A 1 100 ? 2.087 0.537 -24.884 1.00 86.81 100 THR A O 1
ATOM 839 N N . LEU A 1 101 ? 3.347 1.808 -23.526 1.00 84.38 101 LEU A N 1
ATOM 840 C CA . LEU A 1 101 ? 2.255 2.637 -23.029 1.00 84.38 101 LEU A CA 1
ATOM 841 C C . LEU A 1 101 ? 1.615 3.492 -24.143 1.00 84.38 101 LEU A C 1
ATOM 843 O O . LEU A 1 101 ? 2.289 4.328 -24.746 1.00 84.38 101 LEU A O 1
ATOM 847 N N . PRO A 1 102 ? 0.293 3.383 -24.383 1.00 85.69 102 PRO A N 1
ATOM 848 C CA . PRO A 1 102 ? -0.397 4.253 -25.331 1.00 85.69 102 PRO A CA 1
ATOM 849 C C . PRO A 1 102 ? -0.380 5.722 -24.895 1.00 85.69 102 PRO A C 1
ATOM 851 O O . PRO A 1 102 ? -0.617 6.024 -23.723 1.00 85.69 102 PRO A O 1
ATOM 854 N N . TYR A 1 103 ? -0.227 6.647 -25.852 1.00 82.75 103 TYR A N 1
ATOM 855 C CA . TYR A 1 103 ? -0.210 8.101 -25.607 1.00 82.75 103 TYR A CA 1
ATOM 856 C C . TYR A 1 103 ? -1.386 8.605 -24.753 1.00 82.75 103 TYR A C 1
ATOM 858 O O . TYR A 1 103 ? -1.205 9.436 -23.864 1.00 82.75 103 TYR A O 1
ATOM 866 N N . SER A 1 104 ? -2.586 8.058 -24.959 1.00 83.38 104 SER A N 1
ATOM 867 C CA . SER A 1 104 ? -3.789 8.422 -24.198 1.00 83.38 104 SER A CA 1
ATOM 868 C C . SER A 1 104 ? -3.677 8.134 -22.697 1.00 83.38 104 SER A C 1
ATOM 870 O O . SER A 1 104 ? -4.282 8.836 -21.886 1.00 83.38 104 SER A O 1
ATOM 872 N N . LYS A 1 105 ? -2.885 7.131 -22.299 1.00 82.44 105 LYS A N 1
ATOM 873 C CA . LYS A 1 105 ? -2.718 6.733 -20.897 1.00 82.44 105 LYS A CA 1
ATOM 874 C C . LYS A 1 105 ? -1.673 7.562 -20.143 1.00 82.44 105 LYS A C 1
ATOM 876 O O . LYS A 1 105 ? -1.654 7.490 -18.918 1.00 82.44 105 LYS A O 1
ATOM 881 N N . TYR A 1 106 ? -0.873 8.401 -20.809 1.00 79.44 106 TYR A N 1
ATOM 882 C CA . TYR A 1 106 ? 0.118 9.251 -20.126 1.00 79.44 106 TYR A CA 1
ATOM 883 C C . TYR A 1 106 ? -0.517 10.293 -19.194 1.00 79.44 106 TYR A C 1
ATOM 885 O O . TYR A 1 106 ? 0.098 10.693 -18.204 1.00 79.44 106 TYR A O 1
ATOM 893 N N . PHE A 1 107 ? -1.762 10.697 -19.466 1.00 80.06 107 PHE A N 1
ATOM 894 C CA . PHE A 1 107 ? -2.526 11.610 -18.608 1.00 80.06 107 PHE A CA 1
ATOM 895 C C . PHE A 1 107 ? -3.077 10.940 -17.342 1.00 80.06 107 PHE A C 1
ATOM 897 O O . PHE A 1 107 ? -3.537 11.624 -16.428 1.00 80.06 107 PHE A O 1
ATOM 904 N N . ASN A 1 108 ? -3.033 9.608 -17.260 1.00 84.81 108 ASN A N 1
ATOM 905 C CA . ASN A 1 108 ? -3.400 8.894 -16.051 1.00 84.81 108 ASN A CA 1
ATOM 906 C C . ASN A 1 108 ? -2.192 8.841 -15.108 1.00 84.81 108 ASN A C 1
ATOM 908 O O . ASN A 1 108 ? -1.327 7.987 -15.270 1.00 84.81 108 ASN A O 1
ATOM 912 N N . ASN A 1 109 ? -2.182 9.713 -14.096 1.00 84.19 109 ASN A N 1
ATOM 913 C CA . ASN A 1 109 ? -1.087 9.835 -13.121 1.00 84.19 109 ASN A CA 1
ATOM 914 C C . ASN A 1 109 ? -0.720 8.526 -12.410 1.00 84.19 109 ASN A C 1
ATOM 916 O O . ASN A 1 109 ? 0.394 8.397 -11.922 1.00 84.19 109 ASN A O 1
ATOM 920 N N . THR A 1 110 ? -1.646 7.572 -12.314 1.00 87.19 110 THR A N 1
ATOM 921 C CA . THR A 1 110 ? -1.341 6.256 -11.761 1.00 87.19 110 THR A CA 1
ATOM 922 C C . THR A 1 110 ? -0.550 5.422 -12.763 1.00 87.19 110 THR A C 1
ATOM 924 O O . THR A 1 110 ? 0.491 4.878 -12.417 1.00 87.19 110 THR A O 1
ATOM 927 N N . ILE A 1 111 ? -1.007 5.340 -14.011 1.00 86.81 111 ILE A N 1
ATOM 928 C CA . ILE A 1 111 ? -0.363 4.510 -15.038 1.00 86.81 111 ILE A CA 1
ATOM 929 C C . ILE A 1 111 ? 0.984 5.105 -15.471 1.00 86.81 111 ILE A C 1
ATOM 931 O O . ILE A 1 111 ? 1.900 4.361 -15.806 1.00 86.81 111 ILE A O 1
ATOM 935 N N . SER A 1 112 ? 1.120 6.431 -15.442 1.00 87.38 112 SER A N 1
ATOM 936 C CA . SER A 1 112 ? 2.358 7.139 -15.774 1.00 87.38 112 SER A CA 1
ATOM 937 C C . SER A 1 112 ? 3.301 7.352 -14.582 1.00 87.38 112 SER A C 1
ATOM 939 O O . SER A 1 112 ? 4.219 8.166 -14.681 1.00 87.38 112 SER A O 1
A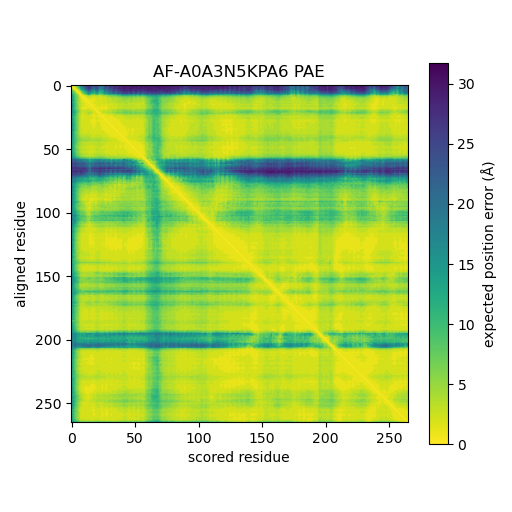TOM 941 N N . THR A 1 113 ? 3.107 6.618 -13.476 1.00 89.69 113 THR A N 1
ATOM 942 C CA . THR A 1 113 ? 4.020 6.641 -12.319 1.00 89.69 113 THR A CA 1
ATOM 943 C C . THR A 1 113 ? 5.433 6.245 -12.755 1.00 89.69 113 THR A C 1
ATOM 945 O O . THR A 1 113 ? 5.621 5.204 -13.376 1.00 89.69 113 THR A O 1
ATOM 948 N N . LEU A 1 114 ? 6.420 7.078 -12.439 1.00 87.44 114 LEU A N 1
ATOM 949 C CA . LEU A 1 114 ? 7.837 6.896 -12.759 1.00 87.44 114 LEU A CA 1
ATOM 950 C C . LEU A 1 114 ? 8.530 5.985 -11.733 1.00 87.44 114 LEU A C 1
ATOM 952 O O . LEU A 1 114 ? 8.067 5.857 -10.605 1.00 87.44 114 LEU A O 1
ATOM 956 N N . GLU A 1 115 ? 9.673 5.400 -12.103 1.00 88.00 115 GLU A N 1
ATOM 957 C CA . GLU A 1 115 ? 10.409 4.408 -11.291 1.00 88.00 115 GLU A CA 1
ATOM 958 C C . GLU A 1 115 ? 10.673 4.907 -9.867 1.00 88.00 115 GLU A C 1
ATOM 960 O O . GLU A 1 115 ? 10.207 4.313 -8.899 1.00 88.00 115 GLU A O 1
ATOM 965 N N . TYR A 1 116 ? 11.301 6.075 -9.735 1.00 83.44 116 TYR A N 1
ATOM 966 C CA . TYR A 1 116 ? 11.580 6.668 -8.429 1.00 83.44 116 TYR A CA 1
ATOM 967 C C . TYR A 1 116 ? 10.307 6.961 -7.617 1.00 83.44 116 TYR A C 1
ATOM 969 O O . TYR A 1 116 ? 10.340 6.899 -6.391 1.00 83.44 116 TYR A O 1
ATOM 977 N N . GLN A 1 117 ? 9.172 7.267 -8.267 1.00 89.12 117 GLN A N 1
ATOM 978 C CA . GLN A 1 117 ? 7.928 7.544 -7.544 1.00 89.12 117 GLN A CA 1
ATOM 979 C C . GLN A 1 117 ? 7.449 6.299 -6.806 1.00 89.12 117 GLN A C 1
ATOM 981 O O . GLN A 1 117 ? 6.939 6.450 -5.706 1.00 89.12 117 GLN A O 1
ATOM 986 N N . TYR A 1 118 ? 7.656 5.093 -7.346 1.00 93.44 118 TYR A N 1
ATOM 987 C CA . TYR A 1 118 ? 7.337 3.855 -6.631 1.00 93.44 118 TYR A CA 1
ATOM 988 C C . TYR A 1 118 ? 8.117 3.734 -5.320 1.00 93.44 118 TYR A C 1
ATOM 990 O O . TYR A 1 118 ? 7.527 3.387 -4.299 1.00 93.44 118 TYR A O 1
ATOM 998 N N . HIS A 1 119 ? 9.408 4.072 -5.327 1.00 92.56 119 HIS A N 1
ATOM 999 C CA . HIS A 1 119 ? 10.246 4.023 -4.127 1.00 92.56 119 HIS A CA 1
ATOM 1000 C C . HIS A 1 119 ? 9.804 5.070 -3.098 1.00 92.56 119 HIS A C 1
ATOM 1002 O O . HIS A 1 119 ? 9.535 4.724 -1.951 1.00 92.56 119 HIS A O 1
ATOM 1008 N N . LEU A 1 120 ? 9.600 6.325 -3.521 1.00 92.25 120 LEU A N 1
ATOM 1009 C CA . LEU A 1 120 ? 9.101 7.380 -2.627 1.00 92.25 120 LEU A CA 1
ATOM 1010 C C . LEU A 1 120 ? 7.701 7.065 -2.075 1.00 92.25 120 LEU A C 1
ATOM 1012 O O . LEU A 1 120 ? 7.400 7.381 -0.929 1.00 92.25 120 LEU A O 1
ATOM 1016 N N . TYR A 1 121 ? 6.840 6.447 -2.884 1.00 96.31 121 TYR A N 1
ATOM 1017 C CA . TYR A 1 121 ? 5.501 6.024 -2.480 1.00 96.31 121 TYR A CA 1
ATOM 1018 C C . TYR A 1 121 ? 5.533 4.916 -1.437 1.00 96.31 121 TYR A C 1
ATOM 1020 O O . TYR A 1 121 ? 4.741 4.973 -0.502 1.00 96.31 121 TYR A O 1
ATOM 1028 N N . MET A 1 122 ? 6.441 3.949 -1.563 1.00 97.44 122 MET A N 1
ATOM 1029 C CA . MET A 1 122 ? 6.591 2.892 -0.564 1.00 97.44 122 MET A CA 1
ATOM 1030 C C . MET A 1 122 ? 7.181 3.411 0.745 1.00 97.44 122 MET A C 1
ATOM 1032 O O . MET A 1 122 ? 6.660 3.066 1.800 1.00 97.44 122 MET A O 1
ATOM 1036 N N . LEU A 1 123 ? 8.151 4.329 0.694 1.00 96.38 123 LEU A N 1
ATOM 1037 C CA . LEU A 1 123 ? 8.625 5.028 1.895 1.00 96.38 123 LEU A CA 1
ATOM 1038 C C . LEU A 1 123 ? 7.502 5.822 2.573 1.00 96.38 123 LEU A C 1
ATOM 1040 O O . LEU A 1 123 ? 7.341 5.760 3.788 1.00 96.38 123 LEU A O 1
ATOM 1044 N N . GLU A 1 124 ? 6.678 6.532 1.795 1.00 97.25 124 GLU A N 1
ATOM 1045 C CA . GLU A 1 124 ? 5.522 7.248 2.340 1.00 97.25 124 GLU A CA 1
ATOM 1046 C C . GLU A 1 124 ? 4.503 6.294 2.975 1.00 97.25 124 GLU A C 1
ATOM 1048 O O . GLU A 1 124 ? 3.957 6.622 4.028 1.00 97.25 124 GLU A O 1
ATOM 1053 N N . ILE A 1 125 ? 4.232 5.141 2.353 1.00 98.62 125 ILE A N 1
ATOM 1054 C CA . ILE A 1 125 ? 3.324 4.123 2.899 1.00 98.62 125 ILE A CA 1
ATOM 1055 C C . ILE A 1 125 ? 3.849 3.620 4.247 1.00 98.62 125 ILE A C 1
ATOM 1057 O O . ILE A 1 125 ? 3.097 3.654 5.217 1.00 98.62 125 ILE A O 1
ATOM 1061 N N . GLU A 1 126 ? 5.122 3.228 4.342 1.00 98.38 126 GLU A N 1
ATOM 1062 C CA . GLU A 1 126 ? 5.695 2.711 5.594 1.00 98.38 126 GLU A CA 1
ATOM 1063 C C . GLU A 1 126 ? 5.735 3.764 6.703 1.00 98.38 126 GLU A C 1
ATOM 1065 O O . GLU A 1 126 ? 5.315 3.495 7.826 1.00 98.38 126 GLU A O 1
ATOM 1070 N N . LEU A 1 127 ? 6.144 4.996 6.397 1.00 98.31 127 LEU A N 1
ATOM 1071 C CA . LEU A 1 127 ? 6.121 6.087 7.376 1.00 98.31 127 LEU A CA 1
ATOM 1072 C C . LEU A 1 127 ? 4.691 6.415 7.831 1.00 98.31 127 LEU A C 1
ATOM 1074 O O . LEU A 1 127 ? 4.457 6.656 9.014 1.00 98.31 127 LEU A O 1
ATOM 1078 N N . THR A 1 128 ? 3.718 6.379 6.913 1.00 98.50 128 THR A N 1
ATOM 1079 C CA . THR A 1 128 ? 2.294 6.543 7.254 1.00 98.50 128 THR A CA 1
ATOM 1080 C C . THR A 1 128 ? 1.811 5.401 8.146 1.00 98.50 128 THR A C 1
ATOM 1082 O O . THR A 1 128 ? 1.064 5.643 9.091 1.00 98.50 128 THR A O 1
ATOM 1085 N N . ASN A 1 129 ? 2.248 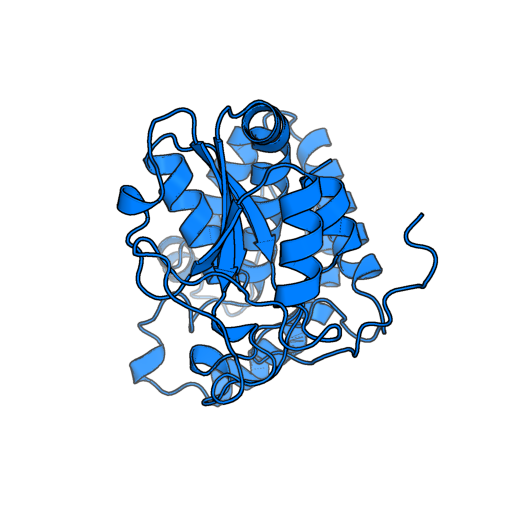4.167 7.880 1.00 98.62 129 ASN A N 1
ATOM 1086 C CA . ASN A 1 129 ? 1.936 3.018 8.720 1.00 98.62 129 ASN A CA 1
ATOM 1087 C C . ASN A 1 129 ? 2.494 3.207 10.128 1.00 98.62 129 ASN A C 1
ATOM 1089 O O . ASN A 1 129 ? 1.741 3.046 11.078 1.00 98.62 129 ASN A O 1
ATOM 1093 N N . ILE A 1 130 ? 3.763 3.598 10.275 1.00 98.12 130 ILE A N 1
ATOM 1094 C CA . ILE A 1 130 ? 4.377 3.847 11.589 1.00 98.12 130 ILE A CA 1
ATOM 1095 C C . ILE A 1 130 ? 3.593 4.912 12.356 1.00 98.12 130 ILE A C 1
ATOM 1097 O O . ILE A 1 130 ? 3.243 4.693 13.513 1.00 98.12 130 ILE A O 1
ATOM 1101 N N . LEU A 1 131 ? 3.266 6.028 11.699 1.00 97.88 131 LEU A N 1
ATOM 1102 C CA . LEU A 1 131 ? 2.527 7.129 12.313 1.00 97.88 131 LEU A CA 1
ATOM 1103 C C . LEU A 1 131 ? 1.123 6.712 12.778 1.00 97.88 131 LEU A C 1
ATOM 1105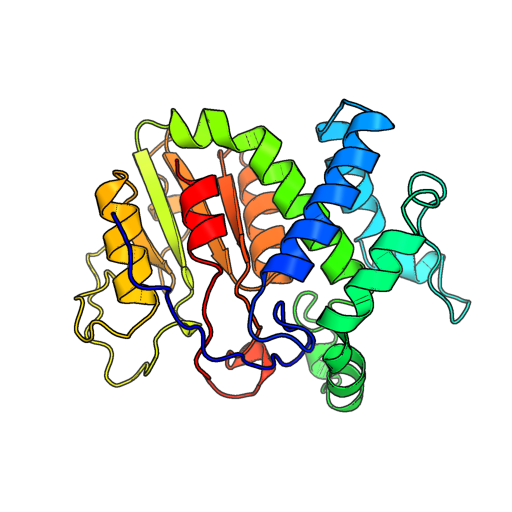 O O . LEU A 1 131 ? 0.705 7.070 13.873 1.00 97.88 131 LEU A O 1
ATOM 1109 N N . ASN A 1 132 ? 0.395 5.963 11.945 1.00 98.00 132 ASN A N 1
ATOM 1110 C CA . ASN A 1 132 ? -1.030 5.703 12.153 1.00 98.00 132 ASN A CA 1
ATOM 1111 C C . ASN A 1 132 ? -1.328 4.345 12.800 1.00 98.00 132 ASN A C 1
ATOM 1113 O O . ASN A 1 132 ? -2.486 4.091 13.137 1.00 98.00 132 ASN A O 1
ATOM 1117 N N . LYS A 1 133 ? -0.343 3.446 12.944 1.00 98.06 133 LYS A N 1
ATOM 1118 C CA . LYS A 1 133 ? -0.575 2.060 13.384 1.00 98.06 133 LYS A CA 1
ATOM 1119 C C . LYS A 1 133 ? -1.279 2.005 14.733 1.00 98.06 133 LYS A C 1
ATOM 1121 O O . LYS A 1 133 ? -2.269 1.289 14.865 1.00 98.06 133 LYS A O 1
ATOM 1126 N N . GLU A 1 134 ? -0.802 2.752 15.724 1.00 97.69 134 GLU A N 1
ATOM 1127 C CA . GLU A 1 134 ? -1.408 2.724 17.056 1.00 97.69 134 GLU A CA 1
ATOM 1128 C C . GLU A 1 134 ? -2.862 3.198 17.046 1.00 97.69 134 GLU A C 1
ATOM 1130 O O . GLU A 1 134 ? -3.732 2.529 17.606 1.00 97.69 134 GLU A O 1
ATOM 1135 N N . ASP A 1 135 ? -3.139 4.320 16.384 1.00 96.88 135 ASP A N 1
ATOM 1136 C CA . ASP A 1 135 ? -4.486 4.883 16.293 1.00 96.88 135 ASP A CA 1
ATOM 1137 C C . ASP A 1 135 ? -5.419 3.970 15.492 1.00 96.88 135 ASP A C 1
ATOM 1139 O O . ASP A 1 135 ? -6.585 3.787 15.849 1.00 96.88 135 ASP A O 1
ATOM 1143 N N . PHE A 1 136 ? -4.904 3.329 14.439 1.00 97.81 136 PHE A N 1
ATOM 1144 C CA . PHE A 1 136 ? -5.643 2.325 13.682 1.00 97.81 136 PHE A CA 1
ATOM 1145 C C . PHE A 1 136 ? -6.022 1.145 14.583 1.00 97.81 136 PHE A C 1
ATOM 1147 O O . PHE A 1 136 ? -7.186 0.751 14.621 1.00 97.81 136 PHE A O 1
ATOM 1154 N N . LEU A 1 137 ? -5.077 0.605 15.359 1.00 97.12 137 LEU A N 1
ATOM 1155 C CA . LEU A 1 137 ? -5.341 -0.516 16.265 1.00 97.12 137 LEU A CA 1
ATOM 1156 C C . LEU A 1 137 ? -6.343 -0.144 17.370 1.00 97.12 137 LEU A C 1
ATOM 1158 O O . LEU A 1 137 ? -7.223 -0.955 17.679 1.00 97.12 137 LEU A O 1
ATOM 1162 N N . LYS A 1 138 ? -6.264 1.086 17.897 1.00 96.19 138 LYS A N 1
ATOM 1163 C CA . LYS A 1 138 ? -7.178 1.648 18.911 1.00 96.19 138 LYS A CA 1
ATOM 1164 C C . LYS A 1 138 ? -8.550 2.057 18.354 1.00 96.19 138 LYS A C 1
ATOM 1166 O O . LYS A 1 138 ? -9.456 2.308 19.142 1.00 96.19 138 LYS A O 1
ATOM 1171 N N . SER A 1 139 ? -8.724 2.104 17.032 1.00 95.44 139 SER A N 1
ATOM 1172 C CA . SER A 1 139 ? -9.995 2.478 16.398 1.00 95.44 139 SER A CA 1
ATOM 1173 C C . SER A 1 139 ? -11.125 1.524 16.802 1.00 95.44 139 SER A C 1
ATOM 1175 O O . SER A 1 139 ? -10.943 0.298 16.788 1.00 95.44 139 SER A O 1
ATOM 1177 N N . GLU A 1 140 ? -12.289 2.089 17.134 1.00 93.19 140 GLU A N 1
ATOM 1178 C CA . GLU A 1 140 ? -13.482 1.359 17.590 1.00 93.19 140 GLU A CA 1
ATOM 1179 C C . GLU A 1 140 ? -13.993 0.410 16.505 1.00 93.19 140 GLU A C 1
ATOM 1181 O O . GLU A 1 140 ? -14.244 -0.775 16.742 1.00 93.19 140 GLU A O 1
ATOM 1186 N N . HIS A 1 141 ? -14.054 0.921 15.278 1.00 93.88 141 HIS A N 1
ATOM 1187 C CA . HIS A 1 141 ? -14.392 0.153 14.096 1.00 93.88 141 HIS A CA 1
ATOM 1188 C C . HIS A 1 141 ? -13.182 0.092 13.174 1.00 93.88 141 HIS A C 1
ATOM 1190 O O . HIS A 1 141 ? -12.508 1.090 12.936 1.00 93.88 141 HIS A O 1
ATOM 1196 N N . LYS A 1 142 ? -12.888 -1.095 12.644 1.00 96.38 142 LYS A N 1
ATOM 1197 C CA . LYS A 1 142 ? -11.811 -1.289 11.673 1.00 96.38 142 LYS A CA 1
ATOM 1198 C C . LYS A 1 142 ? -12.356 -1.968 10.433 1.00 96.38 142 LYS A C 1
ATOM 1200 O O . LYS A 1 142 ? -13.008 -3.013 10.518 1.00 96.38 142 LYS A O 1
ATOM 1205 N N . ILE A 1 143 ? -12.046 -1.398 9.277 1.00 96.25 143 ILE A N 1
ATOM 1206 C CA . ILE A 1 143 ? -12.390 -1.972 7.978 1.00 96.25 143 ILE A CA 1
ATOM 1207 C C . ILE A 1 143 ? -11.132 -2.157 7.137 1.00 96.25 143 ILE A C 1
ATOM 1209 O O . ILE A 1 143 ? -10.171 -1.401 7.263 1.00 96.25 143 ILE A O 1
ATOM 1213 N N . ALA A 1 144 ? -11.147 -3.144 6.249 1.00 97.44 144 ALA A N 1
ATOM 1214 C CA . ALA A 1 144 ? -10.112 -3.323 5.244 1.00 97.44 144 ALA A CA 1
ATOM 1215 C C . ALA A 1 144 ? -10.705 -3.243 3.842 1.00 97.44 144 ALA A C 1
ATOM 1217 O O . ALA A 1 144 ? -11.745 -3.840 3.572 1.00 97.44 144 ALA A O 1
ATOM 1218 N N . LEU A 1 145 ? -10.017 -2.545 2.943 1.00 96.94 145 LEU A N 1
ATOM 1219 C CA . LEU A 1 145 ? -10.401 -2.391 1.544 1.00 96.94 145 LEU A CA 1
ATOM 1220 C C . LEU A 1 145 ? -9.486 -3.259 0.686 1.00 96.94 145 LEU A C 1
ATOM 1222 O O . LEU A 1 145 ? -8.356 -2.883 0.376 1.00 96.94 145 LEU A O 1
ATOM 1226 N N . LEU A 1 146 ? -9.978 -4.445 0.336 1.00 96.38 146 LEU A N 1
ATOM 1227 C CA . LEU A 1 146 ? -9.278 -5.420 -0.489 1.00 96.38 146 LEU A CA 1
ATOM 1228 C C . LEU A 1 146 ? -9.545 -5.105 -1.964 1.00 96.38 146 LEU A C 1
ATOM 1230 O O . LEU A 1 146 ? -10.693 -4.858 -2.336 1.00 96.38 146 LEU A O 1
ATOM 1234 N N . PRO A 1 147 ? -8.545 -5.173 -2.850 1.00 93.69 147 PRO A N 1
ATOM 1235 C CA . PRO A 1 147 ? -8.752 -4.798 -4.231 1.00 93.69 147 PRO A CA 1
ATOM 1236 C C . P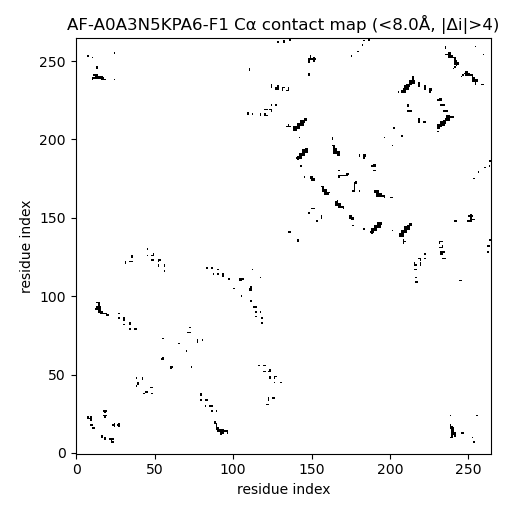RO A 1 147 ? -9.427 -5.950 -4.981 1.00 93.69 147 PRO A C 1
ATOM 1238 O O . PRO A 1 147 ? -8.980 -7.099 -4.951 1.00 93.69 147 PRO A O 1
ATOM 1241 N N . HIS A 1 148 ? -10.494 -5.644 -5.719 1.00 88.69 148 HIS A N 1
ATOM 1242 C CA . HIS A 1 148 ? -11.255 -6.639 -6.485 1.00 88.69 148 HIS A CA 1
ATOM 1243 C C . HIS A 1 148 ? -10.437 -7.402 -7.532 1.00 88.69 148 HIS A C 1
ATOM 1245 O O . HIS A 1 148 ? -10.852 -8.480 -7.970 1.00 88.69 148 HIS A O 1
ATOM 1251 N N . CYS A 1 149 ? -9.299 -6.839 -7.946 1.00 87.12 149 CYS A N 1
ATOM 1252 C CA . CYS A 1 149 ? -8.366 -7.461 -8.874 1.00 87.12 149 CYS A CA 1
ATOM 1253 C C . CYS A 1 149 ? -7.582 -8.627 -8.258 1.00 87.12 149 CYS A C 1
ATOM 1255 O O . CYS A 1 149 ? -7.008 -9.407 -9.005 1.00 87.12 149 CYS A O 1
ATOM 1257 N N . MET A 1 150 ? -7.580 -8.778 -6.929 1.00 89.69 150 MET A N 1
ATOM 1258 C CA . MET A 1 150 ? -6.913 -9.887 -6.236 1.00 89.69 150 MET A CA 1
ATOM 1259 C C . MET A 1 150 ? -7.767 -11.166 -6.199 1.00 89.69 150 MET A C 1
ATOM 1261 O O . MET A 1 150 ? -7.372 -12.178 -5.620 1.00 89.69 150 MET A O 1
ATOM 1265 N N . ARG A 1 151 ? -8.967 -11.139 -6.795 1.00 86.44 151 ARG A N 1
ATOM 1266 C CA . ARG A 1 151 ? -9.774 -12.345 -6.997 1.00 86.44 151 ARG A CA 1
ATOM 1267 C C . ARG A 1 151 ? -9.028 -13.268 -7.955 1.00 86.44 151 ARG A C 1
ATOM 1269 O O . ARG A 1 151 ? -8.764 -12.884 -9.085 1.00 86.44 151 ARG A O 1
ATOM 1276 N N . GLU A 1 152 ? -8.744 -14.487 -7.503 1.00 82.19 152 GLU A N 1
ATOM 1277 C CA . GLU A 1 152 ? -8.033 -15.505 -8.292 1.00 82.19 152 GLU A CA 1
ATOM 1278 C C . GLU A 1 152 ? -8.699 -15.766 -9.652 1.00 82.19 152 GLU A C 1
ATOM 1280 O O . GLU A 1 152 ? -8.026 -15.848 -10.671 1.00 82.19 152 GLU A O 1
ATOM 1285 N N . ASN A 1 153 ? -10.030 -15.849 -9.664 1.00 83.19 153 ASN A N 1
ATOM 1286 C CA . ASN A 1 153 ? -10.840 -15.851 -10.873 1.00 83.19 153 ASN A CA 1
ATOM 1287 C C . ASN A 1 153 ? -12.103 -15.034 -10.584 1.00 83.19 153 ASN A C 1
ATOM 1289 O O . ASN A 1 153 ? -12.849 -15.350 -9.655 1.00 83.19 153 ASN A O 1
ATOM 1293 N N . ILE A 1 154 ? -12.309 -13.956 -11.338 1.00 81.56 154 ILE A N 1
ATOM 1294 C CA . ILE A 1 154 ? -13.414 -13.019 -11.115 1.00 81.56 154 ILE A CA 1
ATOM 1295 C C . ILE A 1 154 ? -14.771 -13.668 -11.399 1.00 81.56 154 ILE A C 1
ATOM 1297 O O . ILE A 1 154 ? -15.701 -13.444 -10.628 1.00 81.56 154 ILE A O 1
ATOM 1301 N N . GLU A 1 155 ? -14.870 -14.489 -12.444 1.00 83.69 155 GLU A N 1
ATOM 1302 C CA . GLU A 1 155 ? -16.123 -15.115 -12.885 1.00 83.69 155 GLU A CA 1
ATOM 1303 C C . GLU A 1 155 ? -16.575 -16.234 -11.943 1.00 83.69 155 GLU A C 1
ATOM 1305 O O . GLU A 1 155 ? -17.759 -16.377 -11.653 1.00 83.69 155 GLU A O 1
ATOM 1310 N N . LEU A 1 156 ? -15.625 -17.000 -11.401 1.00 89.06 156 LEU A N 1
ATOM 1311 C CA . LEU A 1 156 ? -15.908 -18.085 -10.455 1.00 89.06 156 LEU A CA 1
ATOM 1312 C C . LEU A 1 156 ? -16.032 -17.601 -9.000 1.00 89.06 156 LEU A C 1
ATOM 1314 O O . LEU A 1 156 ? -16.348 -18.387 -8.099 1.00 89.06 156 LEU A O 1
ATOM 1318 N N . CYS A 1 157 ? -15.749 -16.324 -8.732 1.00 91.88 157 CYS A N 1
ATOM 1319 C CA . CYS A 1 157 ? -15.770 -15.787 -7.381 1.00 91.88 157 CYS A CA 1
ATOM 1320 C C . CYS A 1 157 ? -17.203 -15.694 -6.846 1.00 91.88 157 CYS A C 1
ATOM 1322 O O . CYS A 1 157 ? -18.022 -14.937 -7.355 1.00 91.88 157 CYS A O 1
ATOM 1324 N N . LYS A 1 158 ? -17.483 -16.377 -5.730 1.00 94.88 158 LYS A N 1
ATOM 1325 C CA . LYS A 1 158 ? -18.793 -16.322 -5.051 1.00 94.88 158 LYS A CA 1
ATOM 1326 C C . LYS A 1 158 ? -18.943 -15.132 -4.093 1.00 94.88 158 LYS A C 1
ATOM 1328 O O . LYS A 1 158 ? -19.734 -15.211 -3.156 1.00 94.88 158 LYS A O 1
ATOM 1333 N N . ALA A 1 159 ? -18.143 -14.073 -4.245 1.00 93.62 159 ALA A N 1
ATOM 1334 C CA . ALA A 1 159 ? -18.297 -12.870 -3.428 1.00 93.62 159 ALA A CA 1
ATOM 1335 C C . ALA A 1 159 ? -19.714 -12.307 -3.595 1.00 93.62 159 ALA A C 1
ATOM 1337 O O . ALA A 1 159 ? -20.268 -12.331 -4.691 1.00 93.62 159 ALA A O 1
ATOM 1338 N N . LYS A 1 160 ? -20.311 -11.817 -2.507 1.00 93.06 160 LYS A N 1
ATOM 1339 C CA . LYS A 1 160 ? -21.698 -11.337 -2.520 1.00 93.06 160 LYS A CA 1
ATOM 1340 C C . LYS A 1 160 ? -21.781 -9.971 -1.861 1.00 93.06 160 LYS A C 1
ATOM 1342 O O . LYS A 1 160 ? -21.188 -9.789 -0.797 1.00 93.06 160 LYS A O 1
ATOM 1347 N N . SER A 1 161 ? -22.539 -9.066 -2.475 1.00 90.88 161 SER A 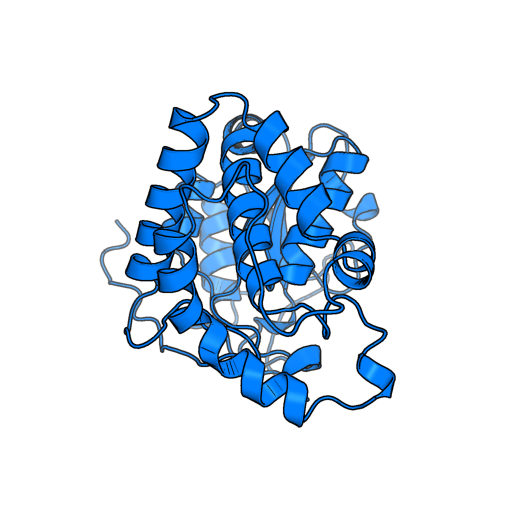N 1
ATOM 1348 C CA . SER A 1 161 ? -22.869 -7.775 -1.876 1.00 90.88 161 SER A CA 1
ATOM 1349 C C . SER A 1 161 ? -23.610 -7.968 -0.550 1.00 90.88 161 SER A C 1
ATOM 1351 O O . SER A 1 161 ? -24.452 -8.864 -0.421 1.00 90.88 161 SER A O 1
ATOM 1353 N N . ASN A 1 162 ? -23.279 -7.142 0.439 1.00 86.94 162 ASN A N 1
ATOM 1354 C CA . ASN A 1 162 ? -24.000 -7.029 1.706 1.00 86.94 162 ASN A CA 1
ATOM 1355 C C . ASN A 1 162 ? -24.839 -5.740 1.802 1.00 86.94 162 ASN A C 1
ATOM 1357 O O . ASN A 1 162 ? -25.300 -5.405 2.887 1.00 86.94 162 ASN A O 1
ATOM 1361 N N . GLY A 1 163 ? -25.015 -5.016 0.693 1.00 83.56 163 GLY A N 1
ATOM 1362 C CA . GLY A 1 163 ? -25.656 -3.698 0.656 1.00 83.56 163 GLY A CA 1
ATOM 1363 C C . GLY A 1 163 ? -24.681 -2.527 0.821 1.00 83.56 163 GLY A C 1
ATOM 1364 O O . GLY A 1 163 ? -24.970 -1.442 0.325 1.00 83.56 163 GLY A O 1
ATOM 1365 N N . THR A 1 164 ? -23.514 -2.748 1.435 1.00 83.69 164 THR A N 1
ATOM 1366 C CA . THR A 1 164 ? -22.430 -1.758 1.528 1.00 83.69 164 THR A CA 1
ATOM 1367 C C . THR A 1 164 ? -21.381 -1.994 0.444 1.00 83.69 164 THR A C 1
ATOM 1369 O O . THR A 1 164 ? -21.136 -1.105 -0.363 1.00 83.69 164 THR A O 1
ATOM 1372 N N . ASP A 1 165 ? -20.789 -3.190 0.401 1.00 90.75 165 ASP A N 1
ATOM 1373 C CA . ASP A 1 165 ? -19.877 -3.647 -0.655 1.00 90.75 165 ASP A CA 1
ATOM 1374 C C . ASP A 1 165 ? -19.877 -5.188 -0.715 1.00 90.75 165 ASP A C 1
ATOM 1376 O O . ASP A 1 165 ? -20.753 -5.852 -0.152 1.00 90.75 165 ASP A O 1
ATOM 1380 N N . TYR A 1 166 ? -18.904 -5.797 -1.387 1.00 93.56 166 TYR A N 1
ATOM 1381 C CA . TYR A 1 166 ? -18.809 -7.249 -1.504 1.00 93.56 166 TYR A CA 1
ATOM 1382 C C . TYR A 1 166 ? -18.022 -7.880 -0.356 1.00 93.56 166 TYR A C 1
ATOM 1384 O O . TYR A 1 166 ? -16.913 -7.470 -0.020 1.00 93.56 166 TYR A O 1
ATOM 1392 N N . LEU A 1 167 ? -18.564 -8.971 0.185 1.00 94.38 167 LEU A N 1
ATOM 1393 C CA . LEU A 1 167 ? -17.888 -9.814 1.167 1.00 94.38 167 LEU A CA 1
ATOM 1394 C C . LEU A 1 167 ? -17.420 -11.120 0.526 1.00 94.38 167 LEU A C 1
ATOM 1396 O O . LEU A 1 167 ? -18.144 -11.750 -0.259 1.00 94.38 167 LEU A O 1
ATOM 1400 N N . CYS A 1 168 ? -16.220 -11.563 0.904 1.00 95.56 168 CYS A N 1
ATOM 1401 C CA . CYS A 1 168 ? -15.717 -12.876 0.519 1.00 95.56 168 CYS A CA 1
ATOM 1402 C C . CYS A 1 168 ? -16.621 -13.980 1.096 1.00 95.56 168 CYS A C 1
ATOM 1404 O O . CYS A 1 168 ? -16.982 -13.953 2.269 1.00 95.56 168 CYS A O 1
ATOM 1406 N N . LYS A 1 169 ? -16.970 -14.979 0.277 1.00 95.88 169 LYS A N 1
ATOM 1407 C CA . LYS A 1 169 ? -17.705 -16.184 0.716 1.00 95.88 169 LYS A CA 1
ATOM 1408 C C . LYS A 1 169 ? -16.816 -17.418 0.851 1.00 95.88 169 LYS A C 1
ATOM 1410 O O . LYS A 1 169 ? -17.324 -18.531 0.883 1.00 95.88 169 LYS A O 1
ATOM 1415 N N . HIS A 1 170 ? -15.496 -17.224 0.891 1.00 94.38 170 HIS A N 1
ATOM 1416 C CA . HIS A 1 170 ? -14.505 -18.283 1.112 1.00 94.38 170 HIS A CA 1
ATOM 1417 C C . HIS A 1 170 ? -14.672 -19.498 0.184 1.00 94.38 170 HIS A C 1
ATOM 1419 O O . HIS A 1 170 ? -14.470 -20.641 0.585 1.00 94.38 170 HIS A O 1
ATOM 1425 N N . CYS A 1 171 ? -15.032 -19.259 -1.083 1.00 92.94 171 CYS A N 1
ATOM 1426 C CA . CYS A 1 171 ? -15.332 -20.323 -2.044 1.00 92.94 171 CYS A CA 1
ATOM 1427 C C . CYS A 1 171 ? -14.132 -21.224 -2.372 1.00 92.94 171 CYS A C 1
ATOM 1429 O O . CYS A 1 171 ? -14.331 -22.343 -2.834 1.00 92.94 171 CYS A O 1
ATOM 1431 N N . LYS A 1 172 ? -12.901 -20.746 -2.137 1.00 90.56 172 LYS A N 1
ATOM 1432 C CA . LYS A 1 172 ? -11.659 -21.505 -2.306 1.00 90.56 172 LYS A CA 1
ATOM 1433 C C . LYS A 1 172 ? -10.643 -21.104 -1.236 1.00 90.56 172 LYS A C 1
ATOM 1435 O O . LYS A 1 172 ? -10.351 -19.919 -1.081 1.00 90.56 172 LYS A O 1
ATOM 1440 N N . LYS A 1 173 ? -10.067 -22.086 -0.531 1.00 86.69 173 LYS A N 1
ATOM 1441 C CA . LYS A 1 173 ? -9.073 -21.856 0.539 1.00 86.69 173 LYS A CA 1
ATOM 1442 C C . LYS A 1 173 ? -7.739 -21.292 0.026 1.00 86.69 173 LYS A C 1
ATOM 1444 O O . LYS A 1 173 ? -7.084 -20.542 0.739 1.00 86.69 173 LYS A O 1
ATOM 1449 N N . SER A 1 174 ? -7.350 -21.619 -1.208 1.00 86.12 174 SER A N 1
ATOM 1450 C CA . SER A 1 174 ? -6.105 -21.128 -1.824 1.00 86.12 174 SER A CA 1
ATOM 1451 C C . SER A 1 174 ? -6.179 -19.675 -2.305 1.00 86.12 174 SER A C 1
ATOM 1453 O O . SER A 1 174 ? -5.158 -19.112 -2.673 1.00 86.12 174 SER A O 1
ATOM 1455 N N . CYS A 1 175 ? -7.368 -19.065 -2.337 1.00 89.88 175 CYS A N 1
ATOM 1456 C CA . CYS A 1 175 ? -7.532 -17.695 -2.809 1.00 89.88 175 CYS A CA 1
ATOM 1457 C C . CYS A 1 175 ? -7.002 -16.704 -1.763 1.00 89.88 175 CYS A C 1
ATOM 1459 O O . CYS A 1 175 ? -7.462 -16.710 -0.617 1.00 89.88 175 CYS A O 1
ATOM 1461 N N . TYR A 1 176 ? -6.102 -15.803 -2.166 1.00 91.56 176 TYR A N 1
ATOM 1462 C CA . TYR A 1 176 ? -5.505 -14.813 -1.263 1.00 91.56 176 TYR A CA 1
ATOM 1463 C C . TYR A 1 176 ? -6.546 -13.905 -0.594 1.00 91.56 176 TYR A C 1
ATOM 1465 O O . TYR A 1 176 ? -6.424 -13.628 0.594 1.00 91.56 176 TYR A O 1
ATOM 1473 N N . ILE A 1 177 ? -7.631 -13.520 -1.285 1.00 93.94 177 ILE A N 1
ATOM 1474 C CA . ILE A 1 177 ? -8.729 -12.766 -0.647 1.00 93.94 177 ILE A CA 1
ATOM 1475 C C . ILE A 1 177 ? -9.336 -13.565 0.509 1.00 93.94 177 ILE A C 1
ATOM 1477 O O . ILE A 1 177 ? -9.623 -12.990 1.555 1.00 93.94 177 ILE A O 1
ATOM 1481 N N . SER A 1 178 ? -9.534 -14.877 0.343 1.00 94.31 178 SER A N 1
ATOM 1482 C CA . SER A 1 178 ? -10.102 -15.724 1.397 1.00 94.31 178 SER A CA 1
ATOM 1483 C C . SER A 1 178 ? -9.171 -15.809 2.605 1.00 94.31 178 SER A C 1
ATOM 1485 O O . SER A 1 178 ? -9.638 -15.671 3.734 1.00 94.31 178 SER A O 1
ATOM 1487 N N . GLN A 1 179 ? -7.871 -16.010 2.371 1.00 93.75 179 GLN A N 1
ATOM 1488 C CA . GLN A 1 179 ? -6.855 -16.097 3.425 1.00 93.75 179 GLN A CA 1
ATOM 1489 C C . GLN A 1 179 ? -6.752 -14.786 4.209 1.00 93.75 179 GLN A C 1
ATOM 1491 O O . GLN A 1 179 ? -6.896 -14.789 5.431 1.00 93.75 179 GLN A O 1
ATOM 1496 N N . ILE A 1 180 ? -6.613 -13.662 3.498 1.00 95.75 180 ILE A N 1
ATOM 1497 C CA . ILE A 1 180 ? -6.564 -12.327 4.100 1.00 95.75 180 ILE A CA 1
ATOM 1498 C C . ILE A 1 180 ? -7.857 -12.033 4.861 1.00 95.75 180 ILE A C 1
ATOM 1500 O O . ILE A 1 180 ? -7.800 -11.609 6.007 1.00 95.75 180 ILE A O 1
ATOM 1504 N N . SER A 1 181 ? -9.027 -12.311 4.278 1.00 96.50 181 SER A N 1
ATOM 1505 C CA . SER A 1 181 ? -10.310 -12.055 4.946 1.00 96.50 181 SER A CA 1
ATOM 1506 C C . SER A 1 181 ? -10.430 -12.829 6.264 1.00 96.50 181 SER A C 1
ATOM 1508 O O . SER A 1 181 ? -10.855 -12.263 7.265 1.00 96.50 181 SER A O 1
ATOM 1510 N N . VAL A 1 182 ? -10.016 -14.104 6.299 1.00 96.19 182 VAL A N 1
ATOM 1511 C CA . VAL A 1 182 ? -9.990 -14.901 7.541 1.00 96.19 182 VAL A CA 1
ATOM 1512 C C . VAL A 1 182 ? -9.035 -14.295 8.569 1.00 96.19 182 VAL A C 1
ATOM 1514 O O . VAL A 1 182 ? -9.380 -14.219 9.746 1.00 96.19 182 VAL A O 1
ATOM 1517 N N . MET A 1 183 ? -7.846 -13.865 8.143 1.00 96.00 183 MET A N 1
ATOM 1518 C CA . MET A 1 183 ? -6.855 -13.253 9.029 1.00 96.00 183 MET A CA 1
ATOM 1519 C C . MET A 1 183 ? -7.354 -11.932 9.629 1.00 96.00 183 MET A C 1
ATOM 1521 O O . MET A 1 183 ? -7.248 -11.727 10.834 1.00 96.00 183 MET A O 1
ATOM 1525 N N . LEU A 1 184 ? -7.965 -11.077 8.810 1.00 98.00 184 LEU A N 1
ATOM 1526 C CA . LEU A 1 184 ? -8.529 -9.793 9.228 1.00 98.00 184 LEU A CA 1
ATOM 1527 C C . LEU A 1 184 ? -9.701 -9.962 10.198 1.00 98.00 184 LEU A C 1
ATOM 1529 O O . LEU A 1 184 ? -9.739 -9.302 11.235 1.00 98.00 184 LEU A O 1
ATOM 1533 N N . MET A 1 185 ? -10.614 -10.901 9.924 1.00 97.12 185 MET A N 1
ATOM 1534 C CA . MET A 1 185 ? -11.746 -11.174 10.818 1.00 97.12 185 MET A CA 1
ATOM 1535 C C . MET A 1 185 ? -11.291 -11.651 12.204 1.00 97.12 185 MET A C 1
ATOM 1537 O O . MET A 1 185 ? -11.880 -11.250 13.202 1.00 97.12 185 MET A O 1
ATOM 1541 N N . LYS A 1 186 ? -10.203 -12.432 12.298 1.00 97.06 186 LYS A N 1
ATOM 1542 C CA . LYS A 1 186 ? -9.603 -12.824 13.593 1.00 97.06 186 LYS A CA 1
ATOM 1543 C C . LYS A 1 186 ? -9.075 -11.633 14.402 1.00 97.06 186 LYS A C 1
ATOM 1545 O O . LYS A 1 186 ? -8.876 -11.767 15.605 1.00 97.06 186 LYS A O 1
ATOM 1550 N N . LYS A 1 187 ? -8.832 -10.495 13.751 1.00 97.00 187 LYS A N 1
ATOM 1551 C CA . LYS A 1 187 ? -8.351 -9.243 14.352 1.00 97.00 187 LYS A CA 1
ATOM 1552 C C . LYS A 1 187 ? -9.460 -8.190 14.488 1.00 97.00 187 LYS A C 1
ATOM 1554 O O . LYS A 1 187 ? -9.160 -7.022 14.713 1.00 97.00 187 LYS A O 1
ATOM 1559 N N . ASN A 1 188 ? -10.732 -8.584 14.355 1.00 96.62 188 ASN A N 1
ATOM 1560 C CA . ASN A 1 188 ? -11.892 -7.681 14.367 1.00 96.62 188 ASN A CA 1
ATOM 1561 C C . ASN A 1 188 ? -11.805 -6.564 13.307 1.00 96.62 188 ASN A C 1
ATOM 1563 O O . ASN A 1 188 ? -12.249 -5.440 13.535 1.00 96.62 188 ASN A O 1
ATOM 1567 N N . ILE A 1 189 ? -11.221 -6.869 12.143 1.00 97.56 189 ILE A N 1
ATOM 1568 C CA . ILE A 1 189 ? -11.175 -5.976 10.982 1.00 97.56 189 ILE A CA 1
ATOM 1569 C C . ILE A 1 189 ? -12.147 -6.519 9.939 1.00 97.56 189 ILE A C 1
ATOM 1571 O O . ILE A 1 189 ? -11.996 -7.653 9.486 1.00 97.56 189 ILE A O 1
ATOM 1575 N N . THR A 1 190 ? -13.135 -5.718 9.540 1.00 95.81 190 THR A N 1
ATOM 1576 C CA . THR A 1 190 ? -14.156 -6.131 8.564 1.00 95.81 190 THR A CA 1
ATOM 1577 C C . THR A 1 190 ? -13.615 -6.001 7.134 1.00 95.81 190 THR A C 1
ATOM 1579 O O . THR A 1 190 ? -13.364 -4.878 6.691 1.00 95.81 190 THR A O 1
ATOM 1582 N N . PRO A 1 191 ? -13.425 -7.103 6.382 1.00 96.50 191 PRO A N 1
ATOM 1583 C CA . PRO A 1 191 ? -12.867 -7.042 5.037 1.00 96.50 191 PRO A CA 1
ATOM 1584 C C . PRO A 1 191 ? -13.952 -6.802 3.980 1.00 96.50 191 PRO A C 1
ATOM 1586 O O . PRO A 1 191 ? -14.854 -7.622 3.806 1.00 96.50 191 PRO A O 1
ATOM 1589 N N . TYR A 1 192 ? -13.805 -5.729 3.208 1.00 95.75 192 TYR A N 1
ATOM 1590 C CA . TYR A 1 192 ? -14.615 -5.431 2.029 1.00 95.75 192 TYR A CA 1
ATOM 1591 C C . TYR A 1 192 ? -13.789 -5.615 0.759 1.00 95.75 192 TYR A C 1
ATOM 1593 O O . TYR A 1 192 ? -12.689 -5.082 0.636 1.00 95.75 192 TYR A O 1
ATOM 1601 N N . ILE A 1 193 ? -14.317 -6.364 -0.208 1.00 94.38 193 ILE A N 1
ATOM 1602 C CA . ILE A 1 193 ? -13.769 -6.402 -1.564 1.00 94.38 193 ILE A CA 1
ATOM 1603 C C . ILE A 1 193 ? -14.255 -5.138 -2.266 1.00 94.38 193 ILE A C 1
ATOM 1605 O O . ILE A 1 193 ? -15.403 -5.081 -2.693 1.00 94.38 193 ILE A O 1
ATOM 1609 N N . TRP A 1 194 ? -13.377 -4.145 -2.372 1.00 89.75 194 TRP A N 1
ATOM 1610 C CA . TRP A 1 194 ? -13.734 -2.803 -2.803 1.00 89.75 194 TRP A CA 1
ATOM 1611 C C . TRP A 1 194 ? -14.019 -2.751 -4.310 1.00 89.75 194 TRP A C 1
ATOM 1613 O O . TRP A 1 194 ? -13.114 -2.891 -5.149 1.00 89.75 194 TRP A O 1
ATOM 1623 N N . LEU A 1 195 ? -15.300 -2.582 -4.640 1.00 81.19 195 LEU A N 1
ATOM 1624 C CA . LEU A 1 195 ? -15.827 -2.535 -6.007 1.00 81.19 195 LEU A CA 1
ATOM 1625 C C . LEU A 1 195 ? -16.687 -1.294 -6.228 1.00 81.19 195 LEU A C 1
ATOM 1627 O O . LEU A 1 195 ? -16.406 -0.505 -7.129 1.00 81.19 195 LEU A O 1
ATOM 1631 N N . GLU A 1 196 ? -17.732 -1.154 -5.417 1.00 66.69 196 GLU A N 1
ATOM 1632 C CA . GLU A 1 196 ? -18.830 -0.214 -5.665 1.00 66.69 196 GLU A CA 1
ATOM 1633 C C . GLU A 1 196 ? -18.955 0.846 -4.572 1.00 66.69 196 GLU A C 1
ATOM 1635 O O . GLU A 1 196 ? -19.472 1.936 -4.824 1.00 66.69 196 GLU A O 1
ATOM 1640 N N . ALA A 1 197 ? -18.494 0.547 -3.356 1.00 71.25 197 ALA A N 1
ATOM 1641 C CA . ALA A 1 197 ? -18.734 1.426 -2.232 1.00 71.25 197 ALA A CA 1
ATOM 1642 C C . ALA A 1 197 ? -17.958 2.736 -2.363 1.00 71.25 197 ALA A C 1
ATOM 1644 O O . ALA A 1 197 ? -16.738 2.772 -2.546 1.00 71.25 197 ALA A O 1
ATOM 1645 N N . GLU A 1 198 ? -18.657 3.847 -2.175 1.00 75.06 198 GLU A N 1
ATOM 1646 C CA . GLU A 1 198 ? -17.985 5.101 -1.890 1.00 75.06 198 GLU A CA 1
ATOM 1647 C C . GLU A 1 198 ? -17.354 5.021 -0.505 1.00 75.06 198 GLU A C 1
ATOM 1649 O O . GLU A 1 198 ? -17.989 4.581 0.452 1.00 75.06 198 GLU A O 1
ATOM 1654 N N . LEU A 1 199 ? -16.124 5.517 -0.377 1.00 74.00 199 LEU A N 1
ATOM 1655 C CA . LEU A 1 199 ? -15.401 5.509 0.894 1.00 74.00 199 LEU A CA 1
ATOM 1656 C C . LEU A 1 199 ? -16.229 6.126 2.038 1.00 74.00 199 LEU A C 1
ATOM 1658 O O . LEU A 1 199 ? -16.222 5.618 3.150 1.00 74.00 199 LEU A O 1
ATOM 1662 N N . ASN A 1 200 ? -17.004 7.174 1.747 1.00 74.00 200 ASN A N 1
ATOM 1663 C CA . ASN A 1 200 ? -17.863 7.837 2.729 1.00 74.00 200 ASN A CA 1
ATOM 1664 C C . ASN A 1 200 ? -19.030 6.958 3.225 1.00 74.00 200 ASN A C 1
ATOM 1666 O O . ASN A 1 200 ? -19.554 7.230 4.293 1.00 74.00 200 ASN A O 1
ATOM 1670 N N . LYS A 1 201 ? -19.456 5.935 2.468 1.00 75.25 201 LYS A N 1
ATOM 1671 C CA . LYS A 1 201 ? -20.498 4.979 2.892 1.00 75.25 201 LYS A CA 1
ATOM 1672 C C . LYS A 1 201 ? -19.944 3.875 3.792 1.00 75.25 201 LYS A C 1
ATOM 1674 O O . LYS A 1 201 ? -20.699 3.248 4.524 1.00 75.25 201 LYS A O 1
ATOM 1679 N N . LEU A 1 202 ? -18.642 3.612 3.689 1.00 73.12 202 LEU A N 1
ATOM 1680 C CA . LEU A 1 202 ? -17.929 2.608 4.480 1.00 73.12 202 LEU A CA 1
ATOM 1681 C C . LEU A 1 202 ? -17.452 3.155 5.828 1.00 73.12 202 LEU A C 1
ATOM 1683 O O . LEU A 1 202 ? -17.232 2.386 6.758 1.00 73.12 202 LEU A O 1
ATOM 1687 N N . ILE A 1 203 ? -17.275 4.471 5.916 1.00 76.50 203 ILE A N 1
ATOM 1688 C CA . ILE A 1 203 ? -16.878 5.169 7.133 1.00 76.50 203 ILE A CA 1
ATOM 1689 C C . ILE A 1 203 ? -18.151 5.526 7.892 1.00 76.50 203 ILE A C 1
ATOM 1691 O O . ILE A 1 203 ? -18.880 6.427 7.479 1.00 76.50 203 ILE A O 1
ATOM 1695 N N . SER A 1 204 ? -18.428 4.809 8.980 1.00 66.88 204 SER A N 1
ATOM 1696 C CA . SER A 1 204 ? -19.594 5.075 9.828 1.00 66.88 204 SER A CA 1
ATOM 1697 C C . SER A 1 204 ? -19.427 6.347 10.663 1.00 66.88 204 SER A C 1
ATOM 1699 O O . SER A 1 204 ? -20.414 7.007 10.978 1.00 66.88 204 SER A O 1
ATOM 1701 N N . ASP A 1 205 ? -18.185 6.717 10.990 1.00 70.38 205 ASP A N 1
ATOM 1702 C CA . ASP A 1 205 ? -17.835 7.793 11.921 1.00 70.38 205 ASP A CA 1
ATOM 1703 C C . ASP A 1 205 ? -16.332 8.148 11.843 1.00 70.38 205 ASP A C 1
ATOM 1705 O O . ASP A 1 205 ? -15.553 7.545 11.104 1.00 70.38 205 ASP A O 1
ATOM 1709 N N . LYS A 1 206 ? -15.901 9.137 12.638 1.00 68.69 206 LYS A N 1
ATOM 1710 C CA . LYS A 1 206 ? -14.483 9.520 12.779 1.00 68.69 206 LYS A CA 1
ATOM 1711 C C . LYS A 1 206 ? -13.635 8.506 13.567 1.00 68.69 206 LYS A C 1
ATOM 1713 O O . LYS A 1 206 ? -12.430 8.705 13.671 1.00 68.69 206 LYS A O 1
ATOM 1718 N N . HIS A 1 207 ? -14.236 7.454 14.119 1.00 83.31 207 HIS A N 1
ATOM 1719 C CA . HIS A 1 207 ? -13.568 6.409 14.902 1.00 83.31 207 HIS A CA 1
ATOM 1720 C C . HIS A 1 207 ? -13.295 5.142 14.077 1.00 83.31 207 HIS A C 1
ATOM 1722 O O . HIS A 1 207 ? -12.809 4.144 14.613 1.00 83.31 207 HIS A O 1
ATOM 1728 N N . THR A 1 208 ? -13.575 5.188 12.770 1.00 92.06 208 THR A N 1
ATOM 1729 C CA . THR A 1 208 ? -13.301 4.102 11.834 1.00 92.06 208 THR A CA 1
ATOM 1730 C C . THR A 1 208 ? -11.858 4.158 11.325 1.00 92.06 208 THR A C 1
ATOM 1732 O O . THR A 1 208 ? -11.484 5.062 10.575 1.00 92.06 208 THR A O 1
ATOM 1735 N N . GLY A 1 209 ? -11.063 3.149 11.677 1.00 96.31 209 GLY A N 1
ATOM 1736 C CA . GLY A 1 209 ? -9.728 2.912 11.134 1.00 96.31 209 GLY A CA 1
ATOM 1737 C C . GLY A 1 209 ? -9.781 2.127 9.821 1.00 96.31 209 GLY A C 1
ATOM 1738 O O . GLY A 1 209 ? -10.512 1.139 9.698 1.00 96.31 209 GLY A O 1
ATOM 1739 N N . ILE A 1 210 ? -8.985 2.539 8.832 1.00 97.06 210 ILE A N 1
ATOM 1740 C CA . ILE A 1 210 ? -8.963 1.921 7.498 1.00 97.06 210 ILE A CA 1
ATOM 1741 C C . ILE A 1 210 ? -7.637 1.208 7.239 1.00 97.06 210 ILE A C 1
ATOM 1743 O O . ILE A 1 210 ? -6.570 1.801 7.342 1.00 97.06 210 ILE A O 1
ATOM 1747 N N . LEU A 1 211 ? -7.716 -0.043 6.793 1.00 98.44 211 LEU A N 1
ATOM 1748 C CA . LEU A 1 211 ? -6.606 -0.770 6.186 1.00 98.44 211 LEU A CA 1
ATOM 1749 C C . LEU A 1 211 ? -6.789 -0.825 4.664 1.00 98.44 211 LEU A C 1
ATOM 1751 O O . LEU A 1 211 ? -7.677 -1.507 4.153 1.00 98.44 211 LEU A O 1
ATOM 1755 N N . GLY A 1 212 ? -5.948 -0.118 3.917 1.00 98.00 212 GLY A N 1
ATOM 1756 C CA . GLY A 1 212 ? -5.937 -0.166 2.456 1.00 98.00 212 GLY A CA 1
ATOM 1757 C C . GLY A 1 212 ? -5.053 -1.290 1.916 1.00 98.00 212 GLY A C 1
ATOM 1758 O O . GLY A 1 212 ? -3.907 -1.430 2.332 1.00 98.00 212 GLY A O 1
ATOM 1759 N N . ILE A 1 213 ? -5.548 -2.050 0.938 1.00 98.12 213 ILE A N 1
ATOM 1760 C CA . ILE A 1 213 ? -4.734 -2.990 0.158 1.00 98.12 213 ILE A CA 1
ATOM 1761 C C . ILE A 1 213 ? -4.888 -2.649 -1.325 1.00 98.12 213 ILE A C 1
ATOM 1763 O O . ILE A 1 213 ? -5.983 -2.712 -1.881 1.00 98.12 213 ILE A O 1
ATOM 1767 N N . ALA A 1 214 ? -3.801 -2.259 -1.989 1.00 97.12 214 ALA A N 1
ATOM 1768 C CA . ALA A 1 214 ? -3.818 -1.882 -3.405 1.00 97.12 214 ALA A CA 1
ATOM 1769 C C . ALA A 1 214 ? -2.410 -1.925 -4.014 1.00 97.12 214 ALA A C 1
ATOM 1771 O O . ALA A 1 214 ? -1.426 -2.142 -3.316 1.00 97.12 214 ALA A O 1
ATOM 1772 N N . CYS A 1 215 ? -2.282 -1.723 -5.327 1.00 96.50 215 CYS A N 1
ATOM 1773 C CA . CYS A 1 215 ? -0.963 -1.471 -5.909 1.00 96.50 215 CYS A CA 1
ATOM 1774 C C . CYS A 1 215 ? -0.409 -0.119 -5.439 1.00 96.50 215 CYS A C 1
ATOM 1776 O O . CYS A 1 215 ? -1.170 0.770 -5.056 1.00 96.50 215 CYS A O 1
ATOM 1778 N N . ILE A 1 216 ? 0.919 0.014 -5.468 1.00 97.56 216 ILE A N 1
ATOM 1779 C CA . ILE A 1 216 ? 1.662 1.108 -4.820 1.00 97.56 216 ILE A CA 1
ATOM 1780 C C . ILE A 1 216 ? 1.065 2.504 -5.105 1.00 97.56 216 ILE A C 1
ATOM 1782 O O . ILE A 1 216 ? 0.719 3.192 -4.145 1.00 97.56 216 ILE A O 1
ATOM 1786 N N . PRO A 1 217 ? 0.839 2.933 -6.366 1.00 95.62 217 PRO A N 1
ATOM 1787 C CA . PRO A 1 217 ? 0.355 4.289 -6.627 1.00 95.62 217 PRO A CA 1
ATOM 1788 C C . PRO A 1 217 ? -1.071 4.511 -6.104 1.00 95.62 217 PRO A C 1
ATOM 1790 O O . PRO A 1 217 ? -1.368 5.542 -5.501 1.00 95.62 217 PRO A O 1
ATOM 1793 N N . GLU A 1 218 ? -1.972 3.550 -6.315 1.00 95.56 218 GLU A N 1
ATOM 1794 C CA . GLU A 1 218 ? -3.346 3.598 -5.816 1.00 95.56 218 GLU A CA 1
ATOM 1795 C C . GLU A 1 218 ? -3.399 3.652 -4.293 1.00 95.56 218 GLU A C 1
ATOM 1797 O O . GLU A 1 218 ? -4.180 4.439 -3.751 1.00 95.56 218 GLU A O 1
ATOM 1802 N N . LEU A 1 219 ? -2.565 2.858 -3.618 1.00 97.56 219 LEU A N 1
ATOM 1803 C CA . LEU A 1 219 ? -2.499 2.827 -2.165 1.00 97.56 219 LEU A CA 1
ATOM 1804 C C . LEU A 1 219 ? -2.055 4.179 -1.612 1.00 97.56 219 LEU A C 1
ATOM 1806 O O . LEU A 1 219 ? -2.767 4.763 -0.797 1.00 97.56 219 LEU A O 1
ATOM 1810 N N . THR A 1 220 ? -0.949 4.732 -2.117 1.00 97.94 220 THR A N 1
ATOM 1811 C CA . THR A 1 220 ? -0.458 6.049 -1.693 1.00 97.94 220 THR A CA 1
ATOM 1812 C C . THR A 1 220 ? -1.507 7.134 -1.921 1.00 97.94 220 THR A C 1
ATOM 1814 O O . THR A 1 220 ? -1.751 7.971 -1.051 1.00 97.94 220 THR A O 1
ATOM 1817 N N . MET A 1 221 ? -2.198 7.123 -3.066 1.00 95.25 221 MET A N 1
ATOM 1818 C CA . MET A 1 221 ? -3.280 8.080 -3.311 1.00 95.25 221 MET A CA 1
ATOM 1819 C C . MET A 1 221 ? -4.478 7.866 -2.375 1.00 95.25 221 MET A C 1
ATOM 1821 O O . MET A 1 221 ? -5.166 8.832 -2.043 1.00 95.25 221 MET A O 1
ATOM 1825 N N . GLY A 1 222 ? -4.765 6.628 -1.971 1.00 94.44 222 GLY A N 1
ATOM 1826 C CA . GLY A 1 222 ? -5.785 6.293 -0.977 1.00 94.44 222 GLY A CA 1
ATOM 1827 C C . GLY A 1 222 ? -5.441 6.839 0.409 1.00 94.44 222 GLY A C 1
ATOM 1828 O O . GLY A 1 222 ? -6.238 7.581 0.983 1.00 94.44 222 GLY A O 1
ATOM 1829 N N . LEU A 1 223 ? -4.228 6.567 0.895 1.00 97.00 223 LEU A N 1
ATOM 1830 C CA . LEU A 1 223 ? -3.732 7.052 2.188 1.00 97.00 223 LEU A CA 1
ATOM 1831 C C . LEU A 1 223 ? -3.723 8.583 2.252 1.00 97.00 223 LEU A C 1
ATOM 1833 O O . LEU A 1 223 ? -4.289 9.167 3.171 1.00 97.00 223 LEU A O 1
ATOM 1837 N N . ARG A 1 224 ? -3.213 9.258 1.212 1.00 96.19 224 ARG A N 1
ATOM 1838 C CA . ARG A 1 224 ? -3.248 10.730 1.116 1.00 96.19 224 ARG A CA 1
ATOM 1839 C C . ARG A 1 224 ? -4.666 11.306 1.148 1.00 96.19 224 ARG A C 1
ATOM 1841 O O . ARG A 1 224 ? -4.858 12.432 1.600 1.00 96.19 224 ARG A O 1
ATOM 1848 N N . ARG A 1 225 ? -5.667 10.593 0.614 1.00 93.62 225 ARG A N 1
ATOM 1849 C CA . ARG A 1 225 ? -7.075 11.028 0.683 1.00 93.62 225 ARG A CA 1
ATOM 1850 C C . ARG A 1 225 ? -7.653 10.858 2.084 1.00 93.62 225 ARG A C 1
ATOM 1852 O O . ARG A 1 225 ? -8.434 11.716 2.485 1.00 93.62 225 ARG A O 1
ATOM 1859 N N . CYS A 1 226 ? -7.288 9.787 2.786 1.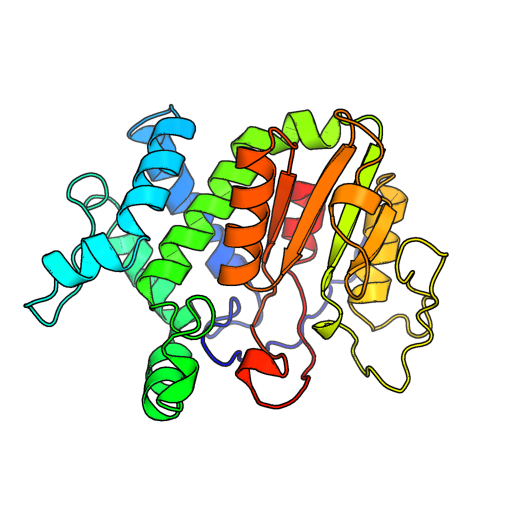00 93.62 226 CYS A N 1
ATOM 1860 C CA . CYS A 1 226 ? -7.694 9.561 4.173 1.00 93.62 226 CYS A CA 1
ATOM 1861 C C . CYS A 1 226 ? -7.100 10.639 5.083 1.00 93.62 226 CYS A C 1
ATOM 1863 O O . CYS A 1 226 ? -7.846 11.326 5.772 1.00 93.62 226 CYS A O 1
ATOM 1865 N N . ASP A 1 227 ? -5.799 10.898 4.952 1.00 93.75 227 ASP A N 1
ATOM 1866 C CA . ASP A 1 227 ? -5.083 11.936 5.699 1.00 93.75 227 ASP A CA 1
ATOM 1867 C C . ASP A 1 227 ? -5.703 13.334 5.508 1.00 93.75 227 ASP A C 1
ATOM 1869 O O . ASP A 1 227 ? -6.060 14.006 6.470 1.00 93.75 227 ASP A O 1
ATOM 1873 N N . LYS A 1 228 ? -5.995 13.740 4.262 1.00 92.94 228 LYS A N 1
ATOM 1874 C CA . LYS A 1 228 ? -6.691 15.015 3.978 1.00 92.94 228 LYS A CA 1
ATOM 1875 C C . LYS A 1 228 ? -8.064 15.149 4.641 1.00 92.94 228 LYS A C 1
ATOM 1877 O O . LYS A 1 228 ? -8.552 16.265 4.795 1.00 92.94 228 LYS A O 1
ATOM 1882 N N . LYS A 1 229 ? -8.717 14.029 4.945 1.00 90.44 229 LYS A N 1
ATOM 1883 C CA . LYS A 1 229 ? -10.027 13.977 5.600 1.00 90.44 229 LYS A CA 1
ATOM 1884 C C . LYS A 1 229 ? -9.916 13.739 7.112 1.00 90.44 229 LYS A C 1
ATOM 1886 O O . LYS A 1 229 ? -10.952 13.668 7.765 1.00 90.44 229 LYS A O 1
ATOM 1891 N N . GLY A 1 230 ? -8.702 13.611 7.654 1.00 91.00 230 GLY A N 1
ATOM 1892 C CA . GLY A 1 230 ? -8.467 13.261 9.054 1.00 91.00 230 GLY A CA 1
ATOM 1893 C C . GLY A 1 230 ? -8.937 11.849 9.408 1.00 91.00 230 GLY A C 1
ATOM 1894 O O . GLY A 1 230 ? -9.392 11.630 10.524 1.00 91.00 230 GLY A O 1
ATOM 1895 N N . ILE A 1 231 ? -8.903 10.918 8.450 1.00 92.44 231 ILE A N 1
ATOM 1896 C CA . ILE A 1 231 ? -9.265 9.514 8.666 1.00 92.44 231 ILE A CA 1
ATOM 1897 C C . ILE A 1 231 ? -7.988 8.714 8.907 1.00 92.44 231 ILE A C 1
ATOM 1899 O O . ILE A 1 231 ? -7.101 8.697 8.048 1.00 92.44 231 ILE A O 1
ATOM 1903 N N . THR A 1 232 ? -7.930 8.010 10.035 1.00 95.50 232 THR A N 1
ATOM 1904 C CA . THR A 1 232 ? -6.821 7.117 10.372 1.00 95.50 232 THR A CA 1
ATOM 1905 C C . THR A 1 232 ? -6.763 5.952 9.393 1.00 95.50 232 THR A C 1
ATOM 1907 O O . THR A 1 232 ? -7.695 5.149 9.295 1.00 95.50 232 THR A O 1
ATOM 1910 N N . ALA A 1 233 ? -5.658 5.855 8.656 1.00 97.25 233 ALA A N 1
ATOM 1911 C CA . ALA A 1 233 ? -5.471 4.810 7.664 1.00 97.25 233 ALA A CA 1
ATOM 1912 C C . ALA A 1 233 ? -4.041 4.271 7.651 1.00 97.25 233 ALA A C 1
ATOM 1914 O O . ALA A 1 233 ? -3.076 5.034 7.687 1.00 97.25 233 ALA A O 1
ATOM 1915 N N . VAL A 1 234 ? -3.937 2.954 7.525 1.00 98.75 234 VAL A N 1
ATOM 1916 C CA . VAL A 1 234 ? -2.709 2.202 7.252 1.00 98.75 234 VAL A CA 1
ATOM 1917 C C . VAL A 1 234 ? -2.890 1.412 5.958 1.00 98.75 234 VAL A C 1
ATOM 1919 O O . VAL A 1 234 ? -4.004 1.295 5.438 1.00 98.75 234 VAL A O 1
ATOM 1922 N N . GLY A 1 235 ? -1.821 0.859 5.399 1.00 98.44 235 GLY A N 1
ATOM 1923 C CA . GLY A 1 235 ? -1.933 0.099 4.167 1.00 98.44 235 GLY A CA 1
ATOM 1924 C C . GLY A 1 235 ? -0.766 -0.815 3.858 1.00 98.44 235 GLY A C 1
ATOM 1925 O O . GLY A 1 235 ? 0.361 -0.567 4.264 1.00 98.44 235 GLY A O 1
ATOM 1926 N N . ILE A 1 236 ? -1.043 -1.853 3.074 1.00 98.44 236 ILE A N 1
ATOM 1927 C CA . ILE A 1 236 ? -0.023 -2.740 2.513 1.00 98.44 236 ILE A CA 1
ATOM 1928 C C . ILE A 1 236 ? -0.189 -2.838 0.999 1.00 98.44 236 ILE A C 1
ATOM 1930 O O . ILE A 1 236 ? -1.306 -2.925 0.475 1.00 98.44 236 ILE A O 1
ATOM 1934 N N . SER A 1 237 ? 0.926 -2.789 0.276 1.00 98.00 237 SER A N 1
ATOM 1935 C CA . SER A 1 237 ? 0.911 -2.888 -1.175 1.00 98.00 237 SER A CA 1
ATOM 1936 C C . SER A 1 237 ? 0.719 -4.332 -1.649 1.00 98.00 237 SER A C 1
ATOM 1938 O O . SER A 1 237 ? 1.057 -5.302 -0.975 1.00 98.00 237 SER A O 1
ATOM 1940 N N . LEU A 1 238 ? 0.146 -4.483 -2.843 1.00 97.12 238 LEU A N 1
ATOM 1941 C CA . LEU A 1 238 ? 0.180 -5.750 -3.573 1.00 97.12 238 LEU A CA 1
ATOM 1942 C C . LEU A 1 238 ? 1.621 -6.074 -3.968 1.00 97.12 238 LEU A C 1
ATOM 1944 O O . LEU A 1 238 ? 2.344 -5.170 -4.380 1.00 97.12 238 LEU A O 1
ATOM 1948 N N . ASN A 1 239 ? 1.986 -7.354 -3.984 1.00 96.19 239 ASN A N 1
ATOM 1949 C CA . ASN A 1 239 ? 3.319 -7.825 -4.370 1.00 96.19 239 ASN A CA 1
ATOM 1950 C C . ASN A 1 239 ? 3.666 -7.524 -5.837 1.00 96.19 239 ASN A C 1
ATOM 1952 O O . ASN A 1 239 ? 4.836 -7.414 -6.187 1.00 96.19 239 ASN A O 1
ATOM 1956 N N . ALA A 1 240 ? 2.661 -7.390 -6.704 1.00 95.88 240 ALA A N 1
ATOM 1957 C CA . ALA A 1 240 ? 2.834 -7.021 -8.107 1.00 95.88 240 ALA A CA 1
ATOM 1958 C C . ALA A 1 240 ? 1.555 -6.392 -8.682 1.00 95.88 240 ALA A C 1
ATOM 1960 O O . ALA A 1 240 ? 0.437 -6.817 -8.361 1.00 95.88 240 ALA A O 1
ATOM 1961 N N . ASN A 1 241 ? 1.700 -5.424 -9.590 1.00 94.69 241 ASN A N 1
ATOM 1962 C CA . ASN A 1 241 ? 0.581 -4.793 -10.291 1.00 94.69 241 ASN A CA 1
ATOM 1963 C C . ASN A 1 241 ? 0.185 -5.557 -11.562 1.00 94.69 241 ASN A C 1
ATOM 1965 O O . ASN A 1 241 ? 0.763 -5.392 -12.632 1.00 94.69 241 ASN A O 1
ATOM 1969 N N . ARG A 1 242 ? -0.845 -6.396 -11.432 1.00 93.56 242 ARG A N 1
ATOM 1970 C CA . ARG A 1 242 ? -1.212 -7.397 -12.447 1.00 93.56 242 ARG A CA 1
ATOM 1971 C C . ARG A 1 242 ? -2.680 -7.345 -12.894 1.00 93.56 242 ARG A C 1
ATOM 1973 O O . ARG A 1 242 ? -3.237 -8.331 -13.364 1.00 93.56 242 ARG A O 1
ATOM 1980 N N . CYS A 1 243 ? -3.347 -6.208 -12.694 1.00 91.81 243 CYS A N 1
ATOM 1981 C CA . CYS A 1 243 ? -4.761 -6.044 -13.051 1.00 91.81 243 CYS A CA 1
ATOM 1982 C C . CYS A 1 243 ? -4.952 -5.452 -14.453 1.00 91.81 243 CYS A C 1
ATOM 1984 O O . CYS A 1 243 ? -4.008 -4.929 -15.046 1.00 91.81 243 CYS A O 1
ATOM 1986 N N . ARG A 1 244 ? -6.206 -5.421 -14.930 1.00 90.38 244 ARG A N 1
ATOM 1987 C CA . ARG A 1 244 ? -6.588 -4.909 -16.259 1.00 90.38 244 ARG A CA 1
ATOM 1988 C C . ARG A 1 244 ? -6.038 -3.516 -16.577 1.00 90.38 244 ARG A C 1
ATOM 1990 O O . ARG A 1 244 ? -5.730 -3.220 -17.728 1.00 90.38 244 ARG A O 1
ATOM 1997 N N . ARG A 1 245 ? -5.908 -2.648 -15.567 1.00 89.31 245 ARG A N 1
ATOM 1998 C CA . ARG A 1 245 ? -5.333 -1.300 -15.729 1.00 89.31 245 ARG A CA 1
ATOM 1999 C C . ARG A 1 245 ? -3.901 -1.350 -16.273 1.00 89.31 245 ARG A C 1
ATOM 2001 O O . ARG A 1 245 ? -3.556 -0.508 -17.104 1.00 89.31 245 ARG A O 1
ATOM 2008 N N . TRP A 1 246 ? -3.137 -2.332 -15.802 1.00 90.44 246 TRP A N 1
ATOM 2009 C CA . TRP A 1 246 ? -1.720 -2.541 -16.068 1.00 90.44 246 TRP A CA 1
ATOM 2010 C C . TRP A 1 246 ? -1.504 -3.502 -17.242 1.00 90.44 246 TRP A C 1
ATOM 2012 O O . TRP A 1 246 ? -0.954 -3.089 -18.250 1.00 90.44 246 TRP A O 1
ATOM 2022 N N . MET A 1 247 ? -2.042 -4.723 -17.167 1.00 90.94 247 MET A N 1
ATOM 2023 C CA . MET A 1 247 ? -1.736 -5.810 -18.113 1.00 90.94 247 MET A CA 1
ATOM 2024 C C . MET A 1 247 ? -2.836 -6.083 -19.155 1.00 90.94 247 MET A C 1
ATOM 2026 O O . MET A 1 247 ? -2.778 -7.073 -19.877 1.00 90.94 247 MET A O 1
ATOM 2030 N N . GLY A 1 248 ? -3.898 -5.272 -19.203 1.00 88.75 248 GLY A N 1
ATOM 2031 C CA . GLY A 1 248 ? -5.038 -5.483 -20.111 1.00 88.75 248 GLY A CA 1
ATOM 2032 C C . GLY A 1 248 ? -6.020 -6.582 -19.680 1.00 88.75 248 GLY A C 1
ATOM 2033 O O . GLY A 1 248 ? -7.172 -6.552 -20.106 1.00 88.75 248 GLY A O 1
ATOM 2034 N N . ASP A 1 249 ? -5.626 -7.464 -18.759 1.00 89.75 249 ASP A N 1
ATOM 2035 C CA . ASP A 1 249 ? -6.500 -8.445 -18.109 1.00 89.75 249 ASP A CA 1
ATOM 2036 C C . ASP A 1 249 ? -6.168 -8.621 -16.613 1.00 89.75 249 ASP A C 1
ATOM 2038 O O . ASP A 1 249 ? -5.254 -7.980 -16.086 1.00 89.75 249 ASP A O 1
ATOM 2042 N N . PHE A 1 250 ? -6.947 -9.430 -15.897 1.00 89.75 250 PHE A N 1
ATOM 2043 C CA . PHE A 1 250 ? -6.725 -9.754 -14.493 1.00 89.75 250 PHE A CA 1
ATOM 2044 C C . PHE A 1 250 ? -5.877 -11.008 -14.341 1.00 89.75 250 PHE A C 1
ATOM 2046 O O . PHE A 1 250 ? -6.322 -12.113 -14.638 1.00 89.75 250 PHE A O 1
ATOM 2053 N N . TYR A 1 251 ? -4.685 -10.837 -13.778 1.00 90.62 251 TYR A N 1
ATOM 2054 C CA . TYR A 1 251 ? -3.850 -11.949 -13.356 1.00 90.62 251 TYR A CA 1
ATOM 2055 C C . TYR A 1 251 ? -3.740 -11.989 -11.828 1.00 90.62 251 TYR A C 1
ATOM 2057 O O . TYR A 1 251 ? -3.723 -10.933 -11.184 1.00 90.62 251 TYR A O 1
ATOM 2065 N N . PRO A 1 252 ? -3.614 -13.190 -11.233 1.00 88.25 252 PRO A N 1
ATOM 2066 C CA . PRO A 1 252 ? -3.444 -13.333 -9.795 1.00 88.25 252 PRO A CA 1
ATOM 2067 C C . PRO A 1 252 ? -2.254 -12.530 -9.264 1.00 88.25 252 PRO A C 1
ATOM 2069 O O . PRO A 1 252 ? -1.209 -12.421 -9.911 1.00 88.25 252 PRO A O 1
ATOM 2072 N N . THR A 1 253 ? -2.433 -11.990 -8.064 1.00 92.00 253 THR A N 1
ATOM 2073 C CA . THR A 1 253 ? -1.414 -11.312 -7.262 1.00 92.00 253 THR A CA 1
ATOM 2074 C C . THR A 1 253 ? -1.739 -11.528 -5.782 1.00 92.00 253 THR A C 1
ATOM 2076 O O . THR A 1 253 ? -2.808 -12.046 -5.444 1.00 92.00 253 THR A O 1
ATOM 2079 N N . SER A 1 254 ? -0.812 -11.167 -4.908 1.00 92.75 254 SER A N 1
ATOM 2080 C CA . SER A 1 254 ? -0.871 -11.406 -3.465 1.00 92.75 254 SER A CA 1
ATOM 2081 C C . SER A 1 254 ? -0.393 -10.178 -2.691 1.00 92.75 254 SER A C 1
ATOM 2083 O O . SER A 1 254 ? -0.046 -9.157 -3.285 1.00 92.75 254 SER A O 1
ATOM 2085 N N . VAL A 1 255 ? -0.397 -10.282 -1.366 1.00 94.94 255 VAL A N 1
ATOM 2086 C CA . VAL A 1 255 ? 0.332 -9.391 -0.454 1.00 94.94 255 VAL A CA 1
ATOM 2087 C C . VAL A 1 255 ? 1.270 -10.247 0.381 1.00 94.94 255 VAL A C 1
ATOM 2089 O O . VAL A 1 255 ? 1.037 -11.451 0.522 1.00 94.94 255 VAL A O 1
ATOM 2092 N N . ASP A 1 256 ? 2.286 -9.630 0.960 1.00 95.56 256 ASP A N 1
ATOM 2093 C CA . ASP A 1 256 ? 3.060 -10.249 2.024 1.00 95.56 256 ASP A CA 1
ATOM 2094 C C . ASP A 1 256 ? 2.186 -10.394 3.286 1.00 95.56 256 ASP A C 1
ATOM 2096 O O . ASP A 1 256 ? 1.805 -9.417 3.934 1.00 95.56 256 ASP A O 1
ATOM 2100 N N . LEU A 1 257 ? 1.795 -11.630 3.597 1.00 94.06 257 LEU A N 1
ATOM 2101 C CA . LEU A 1 257 ? 0.942 -11.959 4.737 1.00 94.06 257 LEU A CA 1
ATOM 2102 C C . LEU A 1 257 ? 1.652 -11.759 6.076 1.00 94.06 257 LEU A C 1
ATOM 2104 O O . LEU A 1 257 ? 0.972 -11.440 7.047 1.00 94.06 257 LEU A O 1
ATOM 2108 N N . GLU A 1 258 ? 2.976 -11.911 6.140 1.00 94.56 258 GLU A N 1
ATOM 2109 C CA . GLU A 1 258 ? 3.723 -11.694 7.381 1.00 94.56 258 GLU A CA 1
ATOM 2110 C C . GLU A 1 258 ? 3.795 -10.203 7.699 1.00 94.56 258 GLU A C 1
ATOM 2112 O O . GLU A 1 258 ? 3.550 -9.794 8.833 1.00 94.56 258 GLU A O 1
ATOM 2117 N N . GLN A 1 259 ? 4.064 -9.368 6.694 1.00 96.94 259 GLN A N 1
ATOM 2118 C CA . GLN A 1 259 ? 4.030 -7.913 6.852 1.00 96.94 259 GLN A CA 1
ATOM 2119 C C . GLN A 1 259 ? 2.615 -7.420 7.155 1.00 96.94 259 GLN A C 1
ATOM 2121 O O . GLN A 1 259 ? 2.431 -6.555 8.012 1.00 96.94 259 GLN A O 1
ATOM 2126 N N . LEU A 1 260 ? 1.595 -8.014 6.529 1.00 97.50 260 LEU A N 1
ATOM 2127 C CA . LEU A 1 260 ? 0.209 -7.704 6.856 1.00 97.50 260 LEU A CA 1
ATOM 2128 C C . LEU A 1 260 ? -0.127 -8.082 8.302 1.00 97.50 260 LEU A C 1
ATOM 2130 O O . LEU A 1 260 ? -0.744 -7.282 9.000 1.00 97.50 260 LEU A O 1
ATOM 2134 N N . GLU A 1 261 ? 0.288 -9.263 8.767 1.00 96.69 261 GLU A N 1
ATOM 2135 C CA . GLU A 1 261 ? 0.085 -9.700 10.150 1.00 96.69 261 GLU A CA 1
ATOM 2136 C C . GLU A 1 261 ? 0.803 -8.778 11.143 1.00 96.69 261 GLU A C 1
ATOM 2138 O O . GLU A 1 261 ? 0.198 -8.393 12.145 1.00 96.69 261 GLU A O 1
ATOM 2143 N N . LYS A 1 262 ? 2.040 -8.355 10.845 1.00 96.75 262 LYS A N 1
ATOM 2144 C CA . LYS A 1 262 ? 2.785 -7.362 11.639 1.00 96.75 262 LYS A CA 1
ATOM 2145 C C . LYS A 1 262 ? 2.073 -6.014 11.692 1.00 96.75 262 LYS A C 1
ATOM 2147 O O . LYS A 1 262 ? 2.100 -5.364 12.733 1.00 96.75 262 LYS A O 1
ATOM 2152 N N . LEU A 1 263 ? 1.443 -5.577 10.602 1.00 97.88 263 LEU A N 1
ATOM 2153 C CA . LEU A 1 263 ? 0.743 -4.292 10.539 1.00 97.88 263 LEU A CA 1
ATOM 2154 C C . LEU A 1 263 ? -0.536 -4.274 11.392 1.00 97.88 263 LEU A C 1
ATOM 2156 O O . LEU A 1 263 ? -0.852 -3.254 11.999 1.00 97.88 263 LEU A O 1
ATOM 2160 N N . ILE A 1 264 ? -1.255 -5.398 11.459 1.00 97.25 264 ILE A N 1
ATOM 2161 C CA . ILE A 1 264 ? -2.553 -5.518 12.155 1.00 97.25 264 ILE A CA 1
ATOM 2162 C C . ILE A 1 264 ? -2.463 -6.156 13.550 1.00 97.25 264 ILE A C 1
ATOM 2164 O O . ILE A 1 264 ? -3.497 -6.491 14.139 1.00 97.25 264 ILE A O 1
ATOM 2168 N N . SER A 1 265 ? -1.246 -6.385 14.047 1.00 93.25 265 SER A N 1
ATOM 2169 C CA . SER A 1 265 ? -0.974 -6.936 15.381 1.00 93.25 265 SER A CA 1
ATOM 2170 C C . SER A 1 265 ? -0.394 -5.898 16.324 1.00 93.25 265 SER A C 1
ATOM 2172 O O . SER A 1 265 ? 0.405 -5.043 15.865 1.00 93.25 265 SER A O 1
#

Nearest PDB structures (foldseek):
  2y51-assembly1_A  TM=5.205E-01  e=1.795E+00  Paraburkholderia xenovorans LB400
  2y51-assembly1_B  TM=5.311E-01  e=2.537E+00  Paraburkholderia xenovorans LB400
  2cb0-assembly1_A  TM=3.184E-01  e=7.567E-01  Pyrococcus furiosus
  5ucd-assembly1_B  TM=2.485E-01  e=2.015E+00  Pseudomonas putida
  5myp-assembly1_B  TM=2.021E-01  e=1.200E+00  Trypanosoma brucei

Solvent-accessible surface area (backbone atoms only — not comparable to full-atom values): 14903 Å² total; per-residue (Å²): 135,85,89,64,84,81,77,64,77,68,57,84,21,44,41,30,16,44,30,54,98,48,73,50,46,62,65,49,55,48,56,52,47,54,53,51,50,53,50,42,70,77,46,72,54,62,67,59,53,46,53,49,42,58,54,72,60,33,69,70,63,43,66,74,67,54,89,50,101,69,92,72,68,57,79,94,45,50,89,51,44,68,63,55,58,63,53,45,62,29,34,56,41,34,69,57,41,69,74,70,56,56,78,83,47,59,79,37,69,66,79,51,57,50,74,69,43,56,56,45,38,50,54,40,39,53,52,41,25,67,72,26,38,64,59,32,71,68,26,85,41,34,37,29,39,38,48,60,52,37,44,70,47,72,88,78,49,64,57,42,72,74,88,64,39,27,33,78,60,60,82,43,82,86,30,54,58,35,48,50,41,55,57,35,48,76,63,66,25,51,56,31,38,52,78,76,52,53,71,74,76,74,45,89,52,90,49,38,12,36,37,42,36,28,42,60,63,60,35,41,56,48,45,56,52,30,54,77,68,69,37,44,41,35,58,50,51,38,37,27,43,30,29,44,92,63,64,72,42,74,41,68,47,48,57,61,62,67,63,50,50,58,66,72,100

pLDDT: mean 87.46, std 13.42, range [32.97, 98.75]

Secondary structure (DSSP, 8-state):
---S---------SS-BTTTTSSSSHHHHHHHHHHHHHHHHH---HHHHHHHHHHHT-HHHHHHH-SSSS----GGGGGGHHHHHHGGGGGTTHHHHHHH--GGGGG-TTTT--HHHHHHHHHHHHHHHHHHHHHHHH-SEEEEEEEGGG-S-TTT---EE-SSSEE-----TT-HHHHHHHHHHTTT-EEEEESS--HHHH--STTEEEEEEE-HHHHHHHHHHHHHTT--EEEEE-SB--SHHHHSS-------HHHHHHHT-

Foldseek 3Di:
DPPDPLQDDFDAFQFFFCQQPHSDNVVVVVLLVVLLVVVCVLPVPLVVLLVVLVVVQDVVVVVVVPPDDDDDDDPSCNVCVVSLVVNLSGRVNNVVLVVPPDPVCCVVCLSVRDSSSLSSLSNSQVSLLVVQLVLLLVQPAAEEAAELLQFQDNVPFPWDDPVQATDGPCPDVSRQSNVVCVLCVVLRYHYGHDDDHDPVSVDPDLSYEYEYEEARVVRSVVSVVCVVVNHRYHYFYWSHHADCSRPVHRHHTHTDVVVVNVSSD

Radius of gyration: 18.19 Å; Cα contacts (8 Å, |Δi|>4): 391; chains: 1; bounding box: 48×46×44 Å

Sequence (265 aa):
MLTDTVKYIPVIGETYTLFGDSVSTDNYYRTLQDIVLLLMNDNPDIMYHIKNLRLHSKASFIRKMFSKKHYELPPDYEFIRHEIEELKTFTAPIKGHFKTLPYSKYFNNTISTLEYQYHLYMLEIELTNILNKEDFLKSEHKIALLPHCMRENIELCKAKSNGTDYLCKHCKKSCYISQISVMLMKKNITPYIWLEAELNKLISDKHTGILGIACIPELTMGLRRCDKKGITAVGISLNANRCRRWMGDFYPTSVDLEQLEKLIS

Mean predicted aligned error: 5.83 Å